Protein AF-A0A8S3JDQ7-F1 (afdb_monomer_lite)

Organism: NCBI:txid392030

Structure (mmCIF, N/CA/C/O backbone):
data_AF-A0A8S3JDQ7-F1
#
_entry.id   AF-A0A8S3JDQ7-F1
#
loop_
_atom_site.group_PDB
_atom_site.id
_atom_site.type_symbol
_atom_site.label_atom_id
_atom_site.label_alt_id
_atom_site.label_comp_id
_atom_site.label_asym_id
_atom_site.label_entity_id
_atom_site.label_seq_id
_atom_site.pdbx_PDB_ins_code
_atom_site.Cartn_x
_atom_site.Cartn_y
_atom_site.Cartn_z
_atom_site.occupancy
_atom_site.B_iso_or_equiv
_atom_site.auth_seq_id
_atom_site.auth_comp_id
_atom_site.auth_asym_id
_atom_site.auth_atom_id
_atom_site.pdbx_PDB_model_num
ATOM 1 N N . ARG A 1 1 ? -15.952 29.544 22.040 1.00 63.59 1 ARG A N 1
ATOM 2 C CA . ARG A 1 1 ? -15.644 29.020 20.687 1.00 63.59 1 ARG A CA 1
ATOM 3 C C . ARG A 1 1 ? -14.194 28.576 20.604 1.00 63.59 1 ARG A C 1
ATOM 5 O O . ARG A 1 1 ? -13.987 27.397 20.777 1.00 63.59 1 ARG A O 1
ATOM 12 N N . GLN A 1 2 ? -13.208 29.478 20.575 1.00 76.25 2 GLN A N 1
ATOM 13 C CA . GLN A 1 2 ? -11.787 29.090 20.451 1.00 76.25 2 GLN A CA 1
ATOM 14 C C . GLN A 1 2 ? -11.278 28.057 21.480 1.00 76.25 2 GLN A C 1
ATOM 16 O O . GLN A 1 2 ? -10.493 27.190 21.117 1.00 76.25 2 GLN A O 1
ATOM 21 N N . HIS A 1 3 ? -11.722 28.123 22.742 1.00 75.88 3 HIS A N 1
ATOM 22 C CA . HIS A 1 3 ? -11.384 27.106 23.751 1.00 75.88 3 HIS A CA 1
ATOM 23 C C . HIS A 1 3 ? -12.057 25.757 23.472 1.00 75.88 3 HIS A C 1
ATOM 25 O O . HIS A 1 3 ? -11.378 24.748 23.396 1.00 75.88 3 HIS A O 1
ATOM 31 N N . PHE A 1 4 ? -13.364 25.770 23.200 1.00 77.25 4 PHE A N 1
ATOM 32 C CA . PHE A 1 4 ? -14.125 24.578 22.823 1.00 77.25 4 PHE A CA 1
ATOM 33 C C . PHE A 1 4 ? -13.535 23.870 21.593 1.00 77.25 4 PHE A C 1
ATOM 35 O O . PHE A 1 4 ? -13.343 22.661 21.618 1.00 77.25 4 PHE A O 1
ATOM 42 N N . ASP A 1 5 ? -13.188 24.624 20.547 1.00 77.00 5 ASP A N 1
ATOM 43 C CA . ASP A 1 5 ? -12.615 24.069 19.315 1.00 77.00 5 ASP 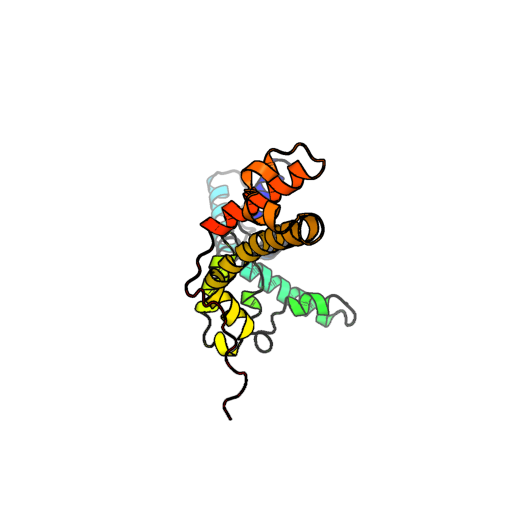A CA 1
ATOM 44 C C . ASP A 1 5 ? -11.230 23.444 19.579 1.00 77.00 5 ASP A C 1
ATOM 46 O O . ASP A 1 5 ? -10.890 22.399 19.026 1.00 77.00 5 ASP A O 1
ATOM 50 N N . ARG A 1 6 ? -10.438 24.054 20.473 1.00 79.44 6 ARG A N 1
ATOM 51 C CA . ARG A 1 6 ? -9.141 23.523 20.913 1.00 79.44 6 ARG A CA 1
ATOM 52 C C . ARG A 1 6 ? -9.300 22.241 21.735 1.00 79.44 6 ARG A C 1
ATOM 54 O O . ARG A 1 6 ? -8.542 21.301 21.523 1.00 79.44 6 ARG A O 1
ATOM 61 N N . ASP A 1 7 ? -10.271 22.193 22.638 1.00 77.38 7 ASP A N 1
ATOM 62 C CA . ASP A 1 7 ? -10.530 21.020 23.476 1.00 77.38 7 ASP A CA 1
ATOM 63 C C . ASP A 1 7 ? -11.062 19.851 22.635 1.00 77.38 7 ASP A C 1
ATOM 65 O O . ASP A 1 7 ? -10.626 18.715 22.811 1.00 77.38 7 ASP A O 1
ATOM 69 N N . CYS A 1 8 ? -11.911 20.129 21.639 1.00 76.31 8 CYS A N 1
ATOM 70 C CA . CYS A 1 8 ? -12.337 19.130 20.658 1.00 76.31 8 CYS A CA 1
ATOM 71 C C . CYS A 1 8 ? -11.146 18.576 19.867 1.00 76.31 8 CYS A C 1
ATOM 73 O O . CYS A 1 8 ? -11.041 17.366 19.714 1.00 76.31 8 CYS A O 1
ATOM 75 N N . ALA A 1 9 ? -10.205 19.424 19.440 1.00 75.88 9 ALA A N 1
ATOM 76 C CA . ALA A 1 9 ? -9.004 18.968 18.740 1.00 75.88 9 ALA A CA 1
ATOM 77 C C . ALA A 1 9 ? -8.105 18.069 19.616 1.00 75.88 9 ALA A C 1
ATOM 79 O O . ALA A 1 9 ? -7.532 17.098 19.121 1.00 75.88 9 ALA A O 1
ATOM 80 N N . TYR A 1 10 ? -7.996 18.351 20.921 1.00 77.38 10 TYR A N 1
ATOM 81 C CA . TYR A 1 10 ? -7.287 17.465 21.852 1.00 77.38 10 TYR A CA 1
ATOM 82 C C . TYR A 1 10 ? -7.984 16.114 21.995 1.00 77.38 10 TYR A C 1
ATOM 84 O O . TYR A 1 10 ? -7.328 15.076 21.953 1.00 77.38 10 TYR A O 1
ATOM 92 N N . MET A 1 11 ? -9.309 16.127 22.115 1.00 71.44 11 MET A N 1
ATOM 93 C CA . MET A 1 11 ? -10.132 14.925 22.224 1.00 71.44 11 MET A CA 1
ATOM 94 C C . MET A 1 11 ? -10.090 14.072 20.954 1.00 71.44 11 MET A C 1
ATOM 96 O O . MET A 1 11 ? -9.982 12.849 21.031 1.00 71.44 11 MET A O 1
ATOM 100 N N . GLU A 1 12 ? -10.103 14.711 19.785 1.00 71.88 12 GLU A N 1
ATOM 101 C CA . GLU A 1 12 ? -9.933 14.047 18.494 1.00 71.88 12 GLU A CA 1
ATOM 102 C C . GLU A 1 12 ? -8.585 13.335 18.384 1.00 71.88 12 GLU A C 1
ATOM 104 O O . GLU A 1 12 ? -8.521 12.261 17.794 1.00 71.88 12 GLU A O 1
ATOM 109 N N . GLY A 1 13 ? -7.530 13.881 18.997 1.00 64.69 13 GLY A N 1
ATOM 110 C CA . GLY A 1 13 ? -6.214 13.244 19.059 1.00 64.69 13 GLY A CA 1
ATOM 111 C C . GLY A 1 13 ? -6.176 11.947 19.877 1.00 64.69 13 GLY A C 1
ATOM 112 O O . GLY A 1 13 ? -5.272 11.138 19.680 1.00 64.69 13 GLY A O 1
ATOM 113 N N . VAL A 1 14 ? -7.144 11.734 20.774 1.00 66.81 14 VAL A N 1
ATOM 114 C CA . VAL A 1 14 ? -7.261 10.517 21.601 1.00 66.81 14 VAL A CA 1
ATOM 115 C C . VAL A 1 14 ? -8.181 9.474 20.945 1.00 66.81 14 VAL A C 1
ATOM 117 O O . VAL A 1 14 ? -8.064 8.278 21.215 1.00 66.81 14 VAL A O 1
ATOM 120 N N . SER A 1 15 ? -9.077 9.897 20.050 1.00 61.56 15 SER A N 1
ATOM 121 C CA . SER A 1 15 ? -9.953 9.015 19.268 1.00 61.56 15 SER A CA 1
ATOM 122 C C . SER A 1 15 ? -9.333 8.594 17.930 1.00 61.56 15 SER A C 1
ATOM 124 O O . SER A 1 15 ? -8.562 9.326 17.320 1.00 61.56 15 SER A O 1
ATOM 126 N N . THR A 1 16 ? -9.700 7.417 17.422 1.00 58.69 16 THR A N 1
ATOM 127 C CA . THR A 1 16 ? -9.197 6.907 16.133 1.00 58.69 16 THR A CA 1
ATOM 128 C C . THR A 1 16 ? -9.850 7.556 14.909 1.00 58.69 16 THR A C 1
ATOM 130 O O . THR A 1 16 ? -9.245 7.569 13.835 1.00 58.69 16 THR A O 1
ATOM 133 N N . GLU A 1 17 ? -11.060 8.107 15.046 1.00 57.81 17 GLU A N 1
ATOM 134 C CA . GLU A 1 17 ? -11.770 8.820 13.978 1.00 57.81 17 GLU A CA 1
ATOM 135 C C . GLU A 1 17 ? -12.207 10.216 14.456 1.00 57.81 17 GLU A C 1
ATOM 137 O O . GLU A 1 17 ? -12.659 10.352 15.597 1.00 57.81 17 GLU A O 1
ATOM 142 N N . PRO A 1 18 ? -12.119 11.243 13.586 1.00 56.59 18 PRO A N 1
ATOM 143 C CA . PRO A 1 18 ? -12.623 12.577 13.892 1.00 56.59 18 PRO A CA 1
ATOM 144 C C . PRO A 1 18 ? -14.118 12.530 14.216 1.00 56.59 18 PRO A C 1
ATOM 146 O O . PRO A 1 18 ? -14.836 11.631 13.779 1.00 56.59 18 PRO A O 1
ATOM 149 N N . GLU A 1 19 ? -14.569 13.493 15.013 1.00 62.81 19 GLU A N 1
ATOM 150 C CA . GLU A 1 19 ? -15.935 13.601 15.524 1.00 62.81 19 GLU A CA 1
ATOM 151 C C . GLU A 1 19 ? -16.370 12.514 16.519 1.00 62.81 19 GLU A C 1
ATOM 153 O O . GLU A 1 19 ? -17.275 12.795 17.283 1.00 62.81 19 GLU A O 1
ATOM 158 N N . GLN A 1 20 ? -15.749 11.336 16.658 1.00 68.06 20 GLN A N 1
ATOM 159 C CA . GLN A 1 20 ? -16.266 10.280 17.560 1.00 68.06 20 GLN A CA 1
ATOM 160 C C . GLN A 1 20 ? -16.282 10.620 19.060 1.00 68.06 20 GLN A C 1
ATOM 162 O O . GLN A 1 20 ? -16.968 9.949 19.839 1.00 68.06 20 GLN A O 1
ATOM 167 N N . TYR A 1 21 ? -15.557 11.655 19.482 1.00 73.50 21 TYR A N 1
ATOM 168 C CA . TYR A 1 21 ? -15.493 12.084 20.878 1.00 73.50 21 TYR A CA 1
ATOM 169 C C . TYR A 1 21 ? -16.879 12.404 21.469 1.00 73.50 21 TYR A C 1
ATOM 171 O O . TYR A 1 21 ? -17.081 12.226 22.671 1.00 73.50 21 TYR A O 1
ATOM 179 N N . HIS A 1 22 ? -17.864 12.799 20.648 1.00 75.38 22 HIS A N 1
ATOM 180 C CA . HIS A 1 22 ? -19.231 13.057 21.118 1.00 75.38 22 HIS A CA 1
ATOM 181 C C . HIS A 1 22 ? -19.916 11.802 21.675 1.00 75.38 22 HIS A C 1
ATOM 183 O O . HIS A 1 22 ? -20.709 11.912 22.606 1.00 75.38 22 HIS A O 1
ATOM 189 N N . ILE A 1 23 ? -19.598 10.610 21.151 1.00 73.94 23 ILE A N 1
ATOM 190 C CA . ILE A 1 23 ? -20.156 9.333 21.627 1.00 73.94 23 ILE A CA 1
ATOM 191 C C . ILE A 1 23 ? -19.658 9.055 23.043 1.00 73.94 23 ILE A C 1
ATOM 193 O O . ILE A 1 23 ? -20.429 8.678 23.926 1.00 73.94 23 ILE A O 1
ATOM 197 N N . TRP A 1 24 ? -18.365 9.284 23.266 1.00 76.81 24 TRP A N 1
ATOM 198 C CA . TRP A 1 24 ? -17.757 9.128 24.577 1.00 76.81 24 TRP A CA 1
ATOM 199 C C . TRP A 1 24 ? -18.321 10.145 25.572 1.00 76.81 24 TRP A C 1
ATOM 201 O O . TRP A 1 24 ? -18.794 9.748 26.632 1.00 76.81 24 TRP A O 1
ATOM 211 N N . ILE A 1 25 ? -18.398 11.428 25.197 1.00 78.94 25 ILE A N 1
ATOM 212 C CA . ILE A 1 25 ? -19.009 12.478 26.031 1.00 78.94 25 ILE A CA 1
ATOM 213 C C . ILE A 1 25 ? -20.460 12.134 26.383 1.00 78.94 25 ILE A C 1
ATOM 215 O O . ILE A 1 25 ? -20.851 12.241 27.544 1.00 78.94 25 ILE A O 1
ATOM 219 N N . PHE A 1 26 ? -21.255 11.681 25.412 1.00 78.25 26 PHE A N 1
ATOM 220 C CA . PHE A 1 26 ? -22.639 11.267 25.643 1.00 78.25 26 PHE A CA 1
ATOM 221 C C . PHE A 1 26 ? -22.728 10.129 26.664 1.00 78.25 26 PHE A C 1
ATOM 223 O O . PHE A 1 26 ? -23.562 10.163 27.570 1.00 78.25 26 PHE A O 1
ATOM 230 N N . LYS A 1 27 ? -21.833 9.142 26.569 1.00 75.75 27 LYS A N 1
ATOM 231 C CA . LYS A 1 27 ? -21.756 8.048 27.536 1.00 75.75 27 LYS A CA 1
ATOM 232 C C . LYS A 1 27 ? -21.369 8.537 28.935 1.00 75.75 27 LYS A C 1
ATOM 234 O O . LYS A 1 27 ? -22.031 8.150 29.895 1.00 75.75 27 LYS A O 1
ATOM 239 N N . LEU A 1 28 ? -20.364 9.407 29.057 1.00 78.25 28 LEU A N 1
ATOM 240 C CA . LEU A 1 28 ? -19.973 9.985 30.348 1.00 78.25 28 LEU A CA 1
ATOM 241 C C . LEU A 1 28 ? -21.137 10.744 30.987 1.00 78.25 28 LEU A C 1
ATOM 243 O O . LEU A 1 28 ? -21.423 10.535 32.161 1.00 78.25 28 LEU A O 1
ATOM 247 N N . ILE A 1 29 ? -21.850 11.559 30.202 1.00 78.44 29 ILE A N 1
ATOM 248 C CA . ILE A 1 29 ? -23.042 12.289 30.651 1.00 78.44 29 ILE A CA 1
ATOM 249 C C . ILE A 1 29 ? -24.112 11.325 31.171 1.00 78.44 29 ILE A C 1
ATOM 251 O O . ILE A 1 29 ? -24.671 11.570 32.236 1.00 78.44 29 ILE A O 1
ATOM 255 N N . ASN A 1 30 ? -24.355 10.205 30.486 1.00 73.06 30 ASN A N 1
ATOM 256 C CA . ASN A 1 30 ? -25.313 9.201 30.953 1.00 73.06 30 ASN A CA 1
ATOM 257 C C . ASN A 1 30 ? -24.916 8.579 32.301 1.00 73.06 30 ASN A C 1
ATOM 259 O O . ASN A 1 30 ? -25.782 8.350 33.140 1.00 73.06 30 ASN A O 1
ATOM 263 N N . HIS A 1 31 ? -23.620 8.377 32.547 1.00 72.75 31 HIS A N 1
ATOM 264 C CA . HIS A 1 31 ? -23.113 7.907 33.840 1.00 72.75 31 HIS A CA 1
ATOM 265 C C . HIS A 1 31 ? -23.121 8.988 34.936 1.00 72.75 31 HIS A C 1
ATOM 267 O O . HIS A 1 31 ? -23.069 8.654 36.118 1.00 72.75 31 HIS A O 1
ATOM 273 N N . MET A 1 32 ? -23.249 10.275 34.586 1.00 69.56 32 MET A N 1
ATOM 274 C CA . MET A 1 32 ? -23.405 11.354 35.573 1.00 69.56 32 MET A CA 1
ATOM 275 C C . MET A 1 32 ? -24.801 11.403 36.210 1.00 69.56 32 MET A C 1
ATOM 277 O O . MET A 1 32 ? -24.958 12.021 37.262 1.00 69.56 32 MET A O 1
ATOM 281 N N . PHE A 1 33 ? -25.816 10.781 35.598 1.00 63.16 33 PHE A N 1
ATOM 282 C CA . PHE A 1 33 ? -27.190 10.786 36.119 1.00 63.16 33 PHE A CA 1
ATOM 283 C C . PHE A 1 33 ? -27.431 9.784 37.256 1.00 63.16 33 PHE A C 1
ATOM 285 O O . PHE A 1 33 ? -28.517 9.780 37.837 1.00 63.16 33 PHE A O 1
ATOM 292 N N . ASP A 1 34 ? -26.436 8.975 37.628 1.00 60.97 34 ASP A N 1
ATOM 293 C CA . ASP A 1 34 ? -26.513 8.192 38.857 1.00 60.97 34 ASP A CA 1
ATOM 294 C C . ASP A 1 34 ? -26.442 9.131 40.072 1.00 60.97 34 ASP A C 1
ATOM 296 O O . ASP A 1 34 ? -25.488 9.893 40.245 1.00 60.97 34 ASP A O 1
ATOM 300 N N . ASN A 1 35 ? -27.459 9.056 40.941 1.00 54.75 35 ASN A N 1
ATOM 301 C CA . ASN A 1 35 ? -27.779 9.960 42.068 1.00 54.75 35 ASN A CA 1
ATOM 302 C C . ASN A 1 35 ? -26.673 10.174 43.136 1.00 54.75 35 ASN A C 1
ATOM 304 O O . ASN A 1 35 ? -26.925 10.756 44.189 1.00 54.75 35 ASN A O 1
ATOM 308 N N . THR A 1 36 ? -25.445 9.712 42.910 1.00 55.03 36 THR A N 1
ATOM 309 C CA . THR A 1 36 ? -24.331 9.742 43.869 1.00 55.03 36 THR A CA 1
ATOM 310 C C . THR A 1 36 ? -23.384 10.935 43.713 1.00 55.03 36 THR A C 1
ATOM 312 O O . THR A 1 36 ? -22.555 11.157 44.594 1.00 55.03 36 THR A O 1
ATOM 315 N N . ILE A 1 37 ? -23.501 11.724 42.638 1.00 58.09 37 ILE A N 1
ATOM 316 C CA . ILE A 1 37 ? -22.719 12.966 42.439 1.00 58.09 37 ILE A CA 1
ATOM 317 C C . ILE A 1 37 ? -23.410 14.172 43.104 1.00 58.09 37 ILE A C 1
ATOM 319 O O . ILE A 1 37 ? -22.789 15.201 43.358 1.00 58.09 37 ILE A O 1
ATOM 323 N N . ALA A 1 38 ? -24.684 14.025 43.481 1.00 55.00 38 ALA A N 1
ATOM 324 C CA . ALA A 1 38 ? -25.539 15.083 44.019 1.00 55.00 38 ALA A CA 1
ATOM 325 C C . ALA A 1 38 ? -25.239 15.508 45.477 1.00 55.00 38 ALA A C 1
ATOM 327 O O . ALA A 1 38 ? -26.088 16.119 46.125 1.00 55.00 38 ALA A O 1
ATOM 328 N N . THR A 1 39 ? -24.057 15.212 46.025 1.00 55.25 39 THR A N 1
ATOM 329 C CA . THR A 1 39 ? -23.741 15.467 47.445 1.00 55.25 39 THR A CA 1
ATOM 330 C C . THR A 1 39 ? -22.443 16.232 47.671 1.00 55.25 39 THR A C 1
ATOM 332 O O . THR A 1 39 ? -21.704 15.940 48.609 1.00 55.25 39 THR A O 1
ATOM 335 N N . VAL A 1 40 ? -22.167 17.252 46.863 1.00 52.28 40 VAL A N 1
ATOM 336 C CA . VAL A 1 40 ? -21.229 18.309 47.260 1.00 52.28 40 VAL A CA 1
ATOM 337 C C . VAL A 1 40 ? -21.898 19.646 46.960 1.00 52.28 40 VAL A C 1
ATOM 339 O O . VAL A 1 40 ? -22.010 20.073 45.814 1.00 52.28 40 VAL A O 1
ATOM 342 N N . GLY A 1 41 ? -22.443 20.260 48.013 1.00 54.28 41 GLY A N 1
ATOM 343 C CA . GLY A 1 41 ? -23.035 21.591 47.946 1.00 54.28 41 GLY A CA 1
ATOM 344 C C . GLY A 1 41 ? -22.029 22.628 47.446 1.00 54.28 41 GLY A C 1
ATOM 345 O O . GLY A 1 41 ? -20.830 22.422 47.577 1.00 54.28 41 GLY A O 1
ATOM 346 N N . ILE A 1 42 ? -22.564 23.709 46.866 1.00 58.06 42 ILE A N 1
ATOM 347 C CA . ILE A 1 42 ? -21.926 24.981 46.474 1.00 58.06 42 ILE A CA 1
ATOM 348 C C . ILE A 1 42 ? -20.389 24.909 46.328 1.00 58.06 42 ILE A C 1
ATOM 350 O O . ILE A 1 42 ? -19.663 24.834 47.316 1.00 58.06 42 ILE A O 1
ATOM 354 N N . LEU A 1 43 ? -19.895 25.045 45.092 1.00 67.06 43 LEU A N 1
ATOM 355 C CA . LEU A 1 43 ? -18.476 25.130 44.694 1.00 67.06 43 LEU A CA 1
ATOM 356 C C . LEU A 1 43 ? -17.764 26.408 45.206 1.00 67.06 43 LEU A C 1
ATOM 358 O O . LEU A 1 43 ? -17.156 27.151 44.442 1.00 67.06 43 LEU A O 1
ATOM 362 N N . ASN A 1 44 ? -17.887 26.727 46.493 1.00 69.38 44 ASN A N 1
ATOM 363 C CA . ASN A 1 44 ? -17.394 27.964 47.101 1.00 69.38 44 ASN A CA 1
ATOM 364 C C . ASN A 1 44 ? -16.000 27.841 47.731 1.00 69.38 44 ASN A C 1
ATOM 366 O O . ASN A 1 44 ? -15.386 28.864 48.025 1.00 69.38 44 ASN A O 1
ATOM 370 N N . THR A 1 45 ? -15.494 26.626 47.948 1.00 75.44 45 THR A N 1
ATOM 371 C CA . THR A 1 45 ? -14.156 26.386 48.501 1.00 75.44 45 THR A CA 1
ATOM 372 C C . THR A 1 45 ? -13.326 25.520 47.561 1.00 75.44 45 THR A C 1
ATOM 374 O O . THR A 1 45 ? -13.842 24.598 46.929 1.00 75.44 45 THR A O 1
ATOM 377 N N . ASN A 1 46 ? -12.014 25.777 47.512 1.00 77.00 46 ASN A N 1
ATOM 378 C CA . ASN A 1 46 ? -11.075 24.964 46.729 1.00 77.00 46 ASN A CA 1
ATOM 379 C C . ASN A 1 46 ? -11.112 23.484 47.143 1.00 77.00 46 ASN A C 1
ATOM 381 O O . ASN A 1 46 ? -10.971 22.607 46.301 1.00 77.00 46 ASN A O 1
ATOM 385 N N . GLU A 1 47 ? -11.364 23.186 48.421 1.00 77.62 47 GLU A N 1
ATOM 386 C CA . GLU A 1 47 ? -11.515 21.805 48.890 1.00 77.62 47 GLU A CA 1
ATOM 387 C C . GLU A 1 47 ? -12.736 21.102 48.288 1.00 77.62 47 GLU A C 1
ATOM 389 O O . GLU A 1 47 ? -12.667 19.914 47.976 1.00 77.62 47 GLU A O 1
ATOM 394 N N . ASN A 1 48 ? -13.852 21.815 48.108 1.00 72.44 48 ASN A N 1
ATOM 395 C CA . ASN A 1 48 ? -15.055 21.255 47.491 1.00 72.44 48 ASN A CA 1
ATOM 396 C C . ASN A 1 48 ? -14.865 21.041 45.985 1.00 72.44 48 ASN A C 1
ATOM 398 O O . ASN A 1 48 ? -15.342 20.038 45.458 1.00 72.44 48 ASN A O 1
ATOM 402 N N . VAL A 1 49 ? -14.129 21.937 45.317 1.00 76.19 49 VAL A N 1
ATOM 403 C CA . VAL A 1 49 ? -13.745 21.784 43.903 1.00 76.19 49 VAL A CA 1
ATOM 404 C C . VAL A 1 49 ? -12.897 20.526 43.722 1.00 76.19 49 VAL A C 1
ATOM 406 O O . VAL A 1 49 ? -13.285 19.644 42.963 1.00 76.19 49 VAL A O 1
ATOM 409 N N . VAL A 1 50 ? -11.822 20.378 44.502 1.00 79.25 50 VAL A N 1
ATOM 410 C CA . VAL A 1 50 ? -10.922 19.214 44.420 1.00 79.25 50 VAL A CA 1
ATOM 411 C C . VAL A 1 50 ? -11.659 17.906 44.718 1.00 79.25 50 VAL A C 1
ATOM 413 O O . VAL A 1 50 ? -11.437 16.902 44.048 1.00 79.25 50 VAL A O 1
ATOM 416 N N . LYS A 1 51 ? -12.576 17.894 45.694 1.00 75.31 51 LYS A N 1
ATOM 417 C CA . LYS A 1 51 ? -13.385 16.702 46.007 1.00 75.31 51 LYS A CA 1
ATOM 418 C C . LYS A 1 51 ? -14.319 16.311 44.862 1.00 75.31 51 LYS A C 1
ATOM 420 O O . LYS A 1 51 ? -14.517 15.119 44.628 1.00 75.31 51 LYS A O 1
ATOM 425 N N . ILE A 1 52 ? -14.898 17.286 44.162 1.00 77.38 52 ILE A N 1
ATOM 426 C CA . ILE A 1 52 ? -15.731 17.020 42.984 1.00 77.38 52 ILE A CA 1
ATOM 427 C C . ILE A 1 52 ? -14.871 16.521 41.825 1.00 77.38 52 ILE A C 1
ATOM 429 O O . ILE A 1 52 ? -15.225 15.507 41.230 1.00 77.38 52 ILE A O 1
ATOM 433 N N . GLU A 1 53 ? -13.741 17.171 41.540 1.00 78.81 53 GLU A N 1
ATOM 434 C CA . GLU A 1 53 ? -12.808 16.748 40.488 1.00 78.81 53 GLU A CA 1
ATOM 435 C C . GLU A 1 53 ? -12.356 15.304 40.709 1.00 78.81 53 GLU A C 1
ATOM 437 O O . GLU A 1 53 ? -12.530 14.471 39.826 1.00 78.81 53 GLU A O 1
ATOM 442 N N . GLN A 1 54 ? -11.918 14.959 41.923 1.00 80.06 54 GLN A N 1
ATOM 443 C CA . GLN A 1 54 ? -11.525 13.591 42.272 1.00 80.06 54 GLN A CA 1
ATOM 444 C C . GLN A 1 54 ? -12.674 12.585 42.132 1.00 80.06 54 GLN A C 1
ATOM 446 O O . GLN A 1 54 ? -12.457 11.457 41.693 1.00 80.06 54 GLN A O 1
ATOM 451 N N . SER A 1 55 ? -13.900 12.971 42.494 1.00 75.69 55 SER A N 1
ATOM 452 C CA . SER A 1 55 ? -15.073 12.102 42.352 1.00 75.69 55 SER A CA 1
ATOM 453 C C . SER A 1 55 ? -15.408 11.843 40.880 1.00 75.69 55 SER A C 1
ATOM 455 O O . SER A 1 55 ? -15.678 10.703 40.501 1.00 75.69 55 SER A O 1
ATOM 457 N N . ILE A 1 56 ? -15.342 12.881 40.039 1.00 78.25 56 ILE A N 1
ATOM 458 C CA . ILE A 1 56 ? -15.539 12.775 38.589 1.00 78.25 56 ILE A CA 1
ATOM 459 C C . ILE A 1 56 ? -14.428 11.921 37.974 1.00 78.25 56 ILE A C 1
ATOM 461 O O . ILE A 1 56 ? -14.713 10.991 37.220 1.00 78.25 56 ILE A O 1
ATOM 465 N N . GLU A 1 57 ? -13.173 12.179 38.330 1.00 80.19 57 GLU A N 1
ATOM 466 C CA . GLU A 1 57 ? -12.029 11.435 37.811 1.00 80.19 57 GLU A CA 1
ATOM 467 C C . GLU A 1 57 ? -12.125 9.945 38.144 1.00 80.19 57 GLU A C 1
ATOM 469 O O . GLU A 1 57 ? -12.072 9.103 37.251 1.00 80.19 57 GLU A O 1
ATOM 474 N N . GLN A 1 58 ? -12.340 9.607 39.416 1.00 79.19 58 GLN A N 1
ATOM 475 C CA . GLN A 1 58 ? -12.327 8.219 39.875 1.00 79.19 58 GLN A CA 1
ATOM 476 C C . GLN A 1 58 ? -13.535 7.406 39.415 1.00 79.19 58 GLN A C 1
ATOM 478 O O . GLN A 1 58 ? -13.407 6.200 39.211 1.00 79.19 58 GLN A O 1
ATOM 483 N N . ARG A 1 59 ? -14.711 8.031 39.284 1.00 73.12 59 ARG A N 1
ATOM 484 C CA . ARG A 1 59 ? -15.964 7.304 39.023 1.00 73.12 59 ARG A CA 1
ATOM 485 C C . ARG A 1 59 ? -16.436 7.376 37.582 1.00 73.12 59 ARG A C 1
ATOM 487 O O . ARG A 1 59 ? -17.120 6.460 37.145 1.00 73.12 59 ARG A O 1
ATOM 494 N N . ILE A 1 60 ? -16.114 8.453 36.872 1.00 74.75 60 ILE A N 1
ATOM 495 C CA . ILE A 1 60 ? -16.602 8.688 35.510 1.00 74.75 60 ILE A CA 1
ATOM 496 C C . ILE A 1 60 ? -15.451 8.577 34.516 1.00 74.75 60 ILE A C 1
ATOM 498 O O . ILE A 1 60 ? -15.575 7.891 33.510 1.00 74.75 60 ILE A O 1
ATOM 502 N N . ILE A 1 61 ? -14.315 9.217 34.784 1.00 79.12 61 ILE A N 1
ATOM 503 C CA . ILE A 1 61 ? -13.233 9.294 33.798 1.00 79.12 61 ILE A CA 1
ATOM 504 C C . ILE A 1 61 ? -12.414 7.997 33.783 1.00 79.12 61 ILE A C 1
ATOM 506 O O . ILE A 1 61 ? -12.394 7.316 32.761 1.00 79.12 61 ILE A O 1
ATOM 510 N N . PHE A 1 62 ? -11.780 7.593 34.887 1.00 79.81 62 PHE A N 1
ATOM 511 C CA . PHE A 1 62 ? -10.888 6.424 34.903 1.00 79.81 62 PHE A CA 1
ATOM 512 C C . PHE A 1 62 ? -11.540 5.113 34.444 1.00 79.81 62 PHE A C 1
ATOM 514 O O . PHE A 1 62 ? -10.908 4.417 33.648 1.00 79.81 62 PHE A O 1
ATOM 521 N N . PRO A 1 63 ? -12.798 4.793 34.810 1.00 75.25 63 PRO A N 1
ATOM 522 C CA . PRO A 1 63 ? -13.449 3.577 34.320 1.00 75.25 63 PRO A CA 1
ATOM 523 C C . PRO A 1 63 ? -13.651 3.543 32.797 1.00 75.25 63 PRO A C 1
ATOM 525 O O . PRO A 1 63 ? -13.760 2.463 32.223 1.00 75.25 63 PRO A O 1
ATOM 528 N N . HIS A 1 64 ? -13.694 4.707 32.138 1.00 70.69 64 HIS A N 1
ATOM 529 C CA . HIS A 1 64 ? -14.001 4.838 30.711 1.00 70.69 64 HIS A CA 1
ATOM 530 C C . HIS A 1 64 ? -12.844 5.404 29.864 1.00 70.69 64 HIS A C 1
ATOM 532 O O . HIS A 1 64 ? -12.991 5.509 28.644 1.00 70.69 64 HIS A O 1
ATOM 538 N N . VAL A 1 65 ? -11.704 5.771 30.469 1.00 71.12 65 VAL A N 1
ATOM 539 C CA . VAL A 1 65 ? -10.523 6.319 29.770 1.00 71.12 65 VAL A CA 1
ATOM 540 C C . VAL A 1 65 ? -9.575 5.235 29.275 1.00 71.12 65 VAL A C 1
ATOM 542 O O . VAL A 1 65 ? -9.027 5.379 28.184 1.00 71.12 65 VAL A O 1
ATOM 545 N N . GLU A 1 66 ? -9.402 4.134 30.012 1.00 64.19 66 GLU A N 1
ATOM 546 C CA . GLU A 1 66 ? -8.454 3.076 29.619 1.00 64.19 66 GLU A CA 1
ATOM 547 C C . GLU A 1 66 ? -8.790 2.450 28.258 1.00 64.19 66 GLU A C 1
ATOM 549 O O . GLU A 1 66 ? -7.918 1.892 27.590 1.00 64.19 66 GLU A O 1
ATOM 554 N N . SER A 1 67 ? -10.041 2.572 27.799 1.00 66.62 67 SER A N 1
ATOM 555 C CA . SER A 1 67 ? -10.414 2.118 26.467 1.00 66.62 67 SER A CA 1
ATOM 556 C C . SER A 1 67 ? -11.569 2.893 25.837 1.00 66.62 67 SER A C 1
ATOM 558 O O . SER A 1 67 ? -12.610 2.329 25.497 1.00 66.62 67 SER A O 1
ATOM 560 N N . ILE A 1 68 ? -11.359 4.193 25.608 1.00 68.94 68 ILE A N 1
ATOM 561 C CA . ILE A 1 68 ? -12.297 5.060 24.867 1.00 68.94 68 ILE A CA 1
ATOM 562 C C . ILE A 1 68 ? -12.749 4.397 23.551 1.00 68.94 68 ILE A C 1
ATOM 564 O O . ILE A 1 68 ? -13.933 4.403 23.219 1.00 68.94 68 ILE A O 1
ATOM 568 N N . ILE A 1 69 ? -11.822 3.745 22.843 1.00 66.44 69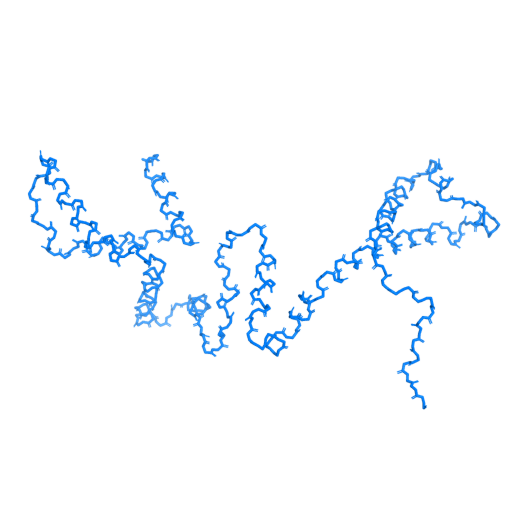 ILE A N 1
ATOM 569 C CA . ILE A 1 69 ? -12.081 3.039 21.579 1.00 66.44 69 ILE A CA 1
ATOM 570 C C . ILE A 1 69 ? -13.045 1.859 21.776 1.00 66.44 69 ILE A C 1
ATOM 572 O O . ILE A 1 69 ? -14.027 1.741 21.038 1.00 66.44 69 ILE A O 1
ATOM 576 N N . ASN A 1 70 ? -12.805 0.999 22.773 1.00 68.81 70 ASN A N 1
ATOM 577 C CA . ASN A 1 70 ? -13.693 -0.136 23.036 1.00 68.81 70 ASN A CA 1
ATOM 578 C C . ASN A 1 70 ? -15.068 0.340 23.496 1.00 68.81 70 ASN A C 1
ATOM 580 O O . ASN A 1 70 ? -16.075 -0.264 23.137 1.00 68.81 70 ASN A O 1
ATOM 584 N N . GLU A 1 71 ? -15.130 1.440 24.241 1.00 70.00 71 GLU A N 1
ATOM 585 C CA . GLU A 1 71 ? -16.390 1.986 24.728 1.00 70.00 71 GLU A CA 1
ATOM 586 C C . GLU A 1 71 ? -17.253 2.572 23.612 1.00 70.00 71 GLU A C 1
ATOM 588 O O . GLU A 1 71 ? -18.459 2.311 23.559 1.00 70.00 71 GLU A O 1
ATOM 593 N N . ILE A 1 72 ? -16.637 3.283 22.668 1.00 70.56 72 ILE A N 1
ATOM 594 C CA . ILE A 1 72 ? -17.306 3.739 21.445 1.00 70.56 72 ILE A CA 1
ATOM 595 C C . ILE A 1 72 ? -17.762 2.532 20.611 1.00 70.56 72 ILE A C 1
ATOM 597 O O . ILE A 1 72 ? -18.894 2.510 20.119 1.00 70.56 72 ILE A O 1
ATOM 601 N N . GLY A 1 73 ? -16.924 1.497 20.493 1.00 67.88 73 GLY A N 1
ATOM 602 C CA . GLY A 1 73 ? -17.269 0.249 19.810 1.00 67.88 73 GLY A CA 1
ATOM 603 C C . GLY A 1 73 ? -18.468 -0.469 20.439 1.00 67.88 73 GLY A C 1
ATOM 604 O O . GLY A 1 73 ? -19.390 -0.875 19.731 1.00 67.88 73 GLY A O 1
ATOM 605 N N . ASN A 1 74 ? -18.502 -0.575 21.767 1.00 73.19 74 ASN A N 1
ATOM 606 C CA . ASN A 1 74 ? -19.595 -1.193 22.518 1.00 73.19 74 ASN A CA 1
ATOM 607 C C . ASN A 1 74 ? -20.899 -0.401 22.381 1.00 73.19 74 ASN A C 1
ATOM 609 O O . ASN A 1 74 ? -21.955 -0.997 22.170 1.00 73.19 74 ASN A O 1
ATOM 613 N N . TYR A 1 75 ? -20.829 0.932 22.440 1.00 71.81 75 TYR A N 1
ATOM 614 C CA . TYR A 1 75 ? -21.993 1.787 22.220 1.00 71.81 75 TYR A CA 1
ATOM 615 C C . TYR A 1 75 ? -22.570 1.600 20.814 1.00 71.81 75 TYR A C 1
ATOM 617 O O . TYR A 1 75 ? -23.774 1.406 20.661 1.00 71.81 75 TYR A O 1
ATOM 625 N N . ARG A 1 76 ? -21.715 1.586 19.784 1.00 68.44 76 ARG A N 1
ATOM 626 C CA . ARG A 1 76 ? -22.132 1.333 18.396 1.00 68.44 76 ARG A CA 1
ATOM 627 C C . ARG A 1 76 ? -22.814 -0.027 18.256 1.00 68.44 76 ARG A C 1
ATOM 629 O O . ARG A 1 76 ? -23.879 -0.099 17.653 1.00 68.44 76 ARG A O 1
ATOM 636 N N . LYS A 1 77 ? -22.251 -1.083 18.855 1.00 69.25 77 LYS A N 1
ATOM 637 C CA . LYS A 1 77 ? -22.862 -2.423 18.863 1.00 69.25 77 LYS A CA 1
ATOM 638 C C . LYS A 1 77 ? -24.259 -2.403 19.490 1.00 69.25 77 LYS A C 1
ATOM 640 O O . LYS A 1 77 ? -25.203 -2.862 18.854 1.00 69.25 77 LYS A O 1
ATOM 645 N N . ALA A 1 78 ? -24.393 -1.810 20.676 1.00 72.00 78 ALA A N 1
ATOM 646 C CA . ALA A 1 78 ? -25.665 -1.728 21.392 1.00 72.00 78 ALA A CA 1
ATOM 647 C C . ALA A 1 78 ? -26.715 -0.881 20.652 1.00 72.00 78 ALA A C 1
ATOM 649 O O . ALA A 1 78 ? -27.890 -1.244 20.618 1.00 72.00 78 ALA A O 1
ATOM 650 N N . TYR A 1 79 ? -26.304 0.226 20.029 1.00 69.44 79 TYR A N 1
ATOM 651 C CA . TYR A 1 79 ? -27.191 1.070 19.230 1.00 69.44 79 TYR A CA 1
ATOM 652 C C . TYR A 1 79 ? -27.697 0.341 17.979 1.00 69.44 79 TYR A C 1
ATOM 654 O O . TYR A 1 79 ? -28.879 0.416 17.658 1.00 69.44 79 TYR A O 1
ATOM 662 N N . VAL A 1 80 ? -26.835 -0.426 17.307 1.00 65.19 80 VAL A N 1
ATOM 663 C CA . VAL A 1 80 ? -27.234 -1.260 16.163 1.00 65.19 80 VAL A CA 1
ATOM 664 C C . VAL A 1 80 ? -28.220 -2.346 16.592 1.00 65.19 80 VAL A C 1
ATOM 666 O O . VAL A 1 80 ? -29.250 -2.508 15.942 1.00 65.19 80 VAL A O 1
ATOM 669 N N . ASP A 1 81 ? -27.957 -3.041 17.702 1.00 68.69 81 ASP A N 1
ATOM 670 C CA . ASP A 1 81 ? -28.884 -4.042 18.252 1.00 68.69 81 ASP A CA 1
ATOM 671 C C . ASP A 1 81 ? -30.243 -3.438 18.618 1.00 68.69 81 ASP A C 1
ATOM 673 O O . ASP A 1 81 ? -31.275 -4.100 18.508 1.00 68.69 81 ASP A O 1
ATOM 677 N N . PHE A 1 82 ? -30.252 -2.182 19.066 1.00 72.06 82 PHE A N 1
ATOM 678 C CA . PHE A 1 82 ? -31.473 -1.436 19.322 1.00 72.06 82 PHE A CA 1
ATOM 679 C C . PHE A 1 82 ? -32.214 -1.134 18.014 1.00 72.06 82 PHE A C 1
ATOM 681 O O . PHE A 1 82 ? -33.364 -1.536 17.875 1.00 72.06 82 PHE A O 1
ATOM 688 N N . VAL A 1 83 ? -31.569 -0.519 17.018 1.00 65.62 83 VAL A N 1
ATOM 689 C CA . VAL A 1 83 ? -32.224 -0.172 15.741 1.00 65.62 83 VAL A CA 1
ATOM 690 C C . VAL A 1 83 ? -32.735 -1.417 15.006 1.00 65.62 83 VAL A C 1
ATOM 692 O O . VAL A 1 83 ? -33.868 -1.411 14.537 1.00 65.62 83 VAL A O 1
ATOM 695 N N . GLN A 1 84 ? -31.976 -2.520 14.993 1.00 66.94 84 GLN A N 1
ATOM 696 C CA . GLN A 1 84 ? -32.395 -3.793 14.380 1.00 66.94 84 GLN A CA 1
ATOM 697 C C . GLN A 1 84 ? -33.657 -4.397 15.015 1.00 66.94 84 GLN A C 1
ATOM 699 O O . GLN A 1 84 ? -34.376 -5.145 14.357 1.00 66.94 84 GLN A O 1
ATOM 704 N N . LYS A 1 85 ? -33.938 -4.098 16.289 1.00 67.06 85 LYS A N 1
ATOM 705 C CA . LYS A 1 85 ? -35.156 -4.556 16.975 1.00 67.06 85 LYS A CA 1
ATOM 706 C C . LYS A 1 85 ? -36.382 -3.698 16.667 1.00 67.06 85 LYS A C 1
ATOM 708 O O . LYS A 1 85 ? -37.493 -4.185 16.863 1.00 67.06 85 LYS A O 1
ATOM 713 N N . PHE A 1 86 ? -36.193 -2.449 16.240 1.00 62.22 86 PHE A N 1
ATOM 714 C CA . PHE A 1 86 ? -37.276 -1.475 16.084 1.00 62.22 86 PHE A CA 1
ATOM 715 C C . PHE A 1 86 ? -37.595 -1.127 14.624 1.00 62.22 86 PHE A C 1
ATOM 717 O O . PHE A 1 86 ? -38.762 -0.881 14.336 1.00 62.22 86 PHE A O 1
ATOM 724 N N . ASP A 1 87 ? -36.625 -1.189 13.707 1.00 56.28 87 ASP A N 1
ATOM 725 C CA . ASP A 1 87 ? -36.836 -0.958 12.275 1.00 56.28 87 ASP A CA 1
ATOM 726 C C . ASP A 1 87 ? -36.395 -2.173 11.446 1.00 56.28 87 ASP A C 1
ATOM 728 O O . ASP A 1 87 ? -35.210 -2.490 11.338 1.00 56.28 87 ASP A O 1
ATOM 732 N N . ALA A 1 88 ? -37.364 -2.844 10.813 1.00 56.34 88 ALA A N 1
ATOM 733 C CA . ALA A 1 88 ? -37.114 -3.931 9.859 1.00 56.34 88 ALA A CA 1
ATOM 734 C C . ALA A 1 88 ? -36.576 -3.428 8.501 1.00 56.34 88 ALA A C 1
ATOM 736 O O . ALA A 1 88 ? -36.079 -4.218 7.700 1.00 56.34 88 ALA A O 1
ATOM 737 N N . GLU A 1 89 ? -36.648 -2.118 8.244 1.00 58.03 89 GLU A N 1
ATOM 738 C CA . GLU A 1 89 ? -36.248 -1.490 6.985 1.00 58.03 89 GLU A CA 1
ATOM 739 C C . GLU A 1 89 ? -35.280 -0.326 7.220 1.00 58.03 89 GLU A C 1
ATOM 741 O O . GLU A 1 89 ? -35.635 0.834 7.036 1.00 58.03 89 GLU A O 1
ATOM 746 N N . ILE A 1 90 ? -34.019 -0.599 7.571 1.00 51.62 90 ILE A N 1
ATOM 747 C CA . ILE A 1 90 ? -32.956 0.387 7.327 1.00 51.62 90 ILE A CA 1
ATOM 748 C C . ILE A 1 90 ? -31.772 -0.252 6.591 1.00 51.62 90 ILE A C 1
ATOM 750 O O . ILE A 1 90 ? -30.983 -1.040 7.115 1.00 51.62 90 ILE A O 1
ATOM 754 N N . SER A 1 91 ? -31.645 0.214 5.347 1.00 53.66 91 SER A N 1
ATOM 755 C CA . SER A 1 91 ? -30.613 0.048 4.313 1.00 53.66 91 SER A CA 1
ATOM 756 C C . SER A 1 91 ? -29.171 0.443 4.719 1.00 53.66 91 SER A C 1
ATOM 758 O O . SER A 1 91 ? -28.301 0.549 3.856 1.00 53.66 91 SER A O 1
ATOM 760 N N . LEU A 1 92 ? -28.892 0.670 6.006 1.00 47.78 92 LEU A N 1
ATOM 761 C CA . LEU A 1 92 ? -27.537 0.872 6.551 1.00 47.78 92 LEU A CA 1
ATOM 762 C C . LEU A 1 92 ? -26.920 -0.425 7.083 1.00 47.78 92 LEU A C 1
ATOM 764 O O . LEU A 1 92 ? -25.711 -0.473 7.293 1.00 47.78 92 LEU A O 1
ATOM 768 N N . SER A 1 93 ? -27.735 -1.470 7.251 1.00 47.44 93 SER A N 1
ATOM 769 C CA . SER A 1 93 ? -27.308 -2.827 7.604 1.00 47.44 93 SER A CA 1
ATOM 770 C C . SER A 1 93 ? -26.166 -3.310 6.716 1.00 47.44 93 SER A C 1
ATOM 772 O O . SER A 1 93 ? -25.141 -3.679 7.248 1.00 47.44 93 SER A O 1
ATOM 774 N N . ASN A 1 94 ? -26.237 -3.161 5.392 1.00 44.97 94 ASN A N 1
ATOM 775 C CA . ASN A 1 94 ? -25.155 -3.621 4.509 1.00 44.97 94 ASN A CA 1
ATOM 776 C C . ASN A 1 94 ? -23.827 -2.847 4.660 1.00 44.97 94 ASN A C 1
ATOM 778 O O . ASN A 1 94 ? -22.766 -3.442 4.517 1.00 44.97 94 ASN A O 1
ATOM 782 N N . TYR A 1 95 ? -23.864 -1.541 4.957 1.00 44.00 95 TYR A N 1
ATOM 783 C CA . TYR A 1 95 ? -22.649 -0.724 5.139 1.00 44.00 95 TYR A CA 1
ATOM 784 C C . TYR A 1 95 ? -22.046 -0.897 6.544 1.00 44.00 95 TYR A C 1
ATOM 786 O O . TYR A 1 95 ? -20.843 -0.773 6.750 1.00 44.00 95 TYR A O 1
ATOM 794 N N . ILE A 1 96 ? -22.891 -1.206 7.531 1.00 47.81 96 ILE A N 1
ATOM 795 C CA . ILE A 1 96 ? -22.493 -1.449 8.920 1.00 47.81 96 ILE A CA 1
ATOM 796 C C . ILE A 1 96 ? -22.213 -2.936 9.178 1.00 47.81 96 ILE A C 1
ATOM 798 O O . ILE A 1 96 ? -21.447 -3.241 10.079 1.00 47.81 96 ILE A O 1
ATOM 802 N N . ASP A 1 97 ? -22.726 -3.867 8.379 1.00 45.56 97 ASP A N 1
ATOM 803 C CA . ASP A 1 97 ? -22.362 -5.289 8.419 1.00 45.56 97 ASP A CA 1
ATOM 804 C C . ASP A 1 97 ? -20.958 -5.528 7.838 1.00 45.56 97 ASP A C 1
ATOM 806 O O . ASP A 1 97 ? -20.306 -6.500 8.201 1.00 45.56 97 ASP A O 1
ATOM 810 N N . GLU A 1 98 ? -20.425 -4.600 7.032 1.00 43.66 98 GLU A N 1
ATOM 811 C CA . GLU A 1 98 ? -18.978 -4.522 6.769 1.00 43.66 98 GLU A CA 1
ATOM 812 C C . GLU A 1 98 ? -18.185 -4.040 8.004 1.00 43.66 98 GLU A C 1
ATOM 814 O O . GLU A 1 98 ? -17.046 -4.462 8.213 1.00 43.66 98 GLU A O 1
ATOM 819 N N . LEU A 1 99 ? -18.784 -3.202 8.865 1.00 46.50 99 LEU A N 1
ATOM 820 C CA . LEU A 1 99 ? -18.193 -2.761 10.141 1.00 46.50 99 LEU A CA 1
ATOM 821 C C . LEU A 1 99 ? -18.370 -3.790 11.273 1.00 46.50 99 LEU A C 1
ATOM 823 O O . LEU A 1 99 ? -17.510 -3.885 12.152 1.00 46.50 99 LEU A O 1
ATOM 827 N N . ARG A 1 100 ? -19.445 -4.590 11.263 1.00 48.00 100 ARG A N 1
ATOM 828 C CA . ARG A 1 100 ? -19.574 -5.830 12.036 1.00 48.00 100 ARG A CA 1
ATOM 829 C C . ARG A 1 100 ? -18.710 -6.872 11.349 1.00 48.00 100 ARG A C 1
ATOM 831 O O . ARG A 1 100 ? -19.192 -7.733 10.626 1.00 48.00 100 ARG A O 1
ATOM 838 N N . GLN A 1 101 ? -17.414 -6.771 11.618 1.00 54.03 101 GLN A N 1
ATOM 839 C CA . GLN A 1 101 ? -16.429 -7.808 11.357 1.00 54.03 101 GLN A CA 1
ATOM 840 C C . GLN A 1 101 ? -17.026 -9.174 11.712 1.00 54.03 101 GLN A C 1
ATOM 842 O O . GLN A 1 101 ? -17.160 -9.538 12.880 1.00 54.03 101 GLN A O 1
ATOM 847 N N . ASN A 1 102 ? -17.453 -9.918 10.694 1.00 56.38 102 ASN A N 1
ATOM 848 C CA . ASN A 1 102 ? -17.763 -11.322 10.858 1.00 56.38 102 ASN A CA 1
ATOM 849 C C . ASN A 1 102 ? -16.414 -12.032 10.943 1.00 56.38 102 ASN A C 1
ATOM 851 O O . ASN A 1 102 ? -15.898 -12.489 9.928 1.00 56.38 102 ASN A O 1
ATOM 855 N N . ASP A 1 103 ? -15.823 -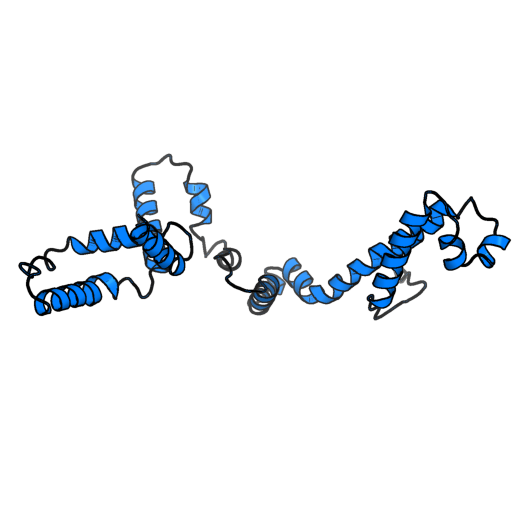12.055 12.136 1.00 53.03 103 ASP A N 1
ATOM 856 C CA . ASP A 1 103 ? -14.502 -12.640 12.377 1.00 53.03 103 ASP A CA 1
ATOM 857 C C . ASP A 1 103 ? -14.462 -14.139 12.033 1.00 53.03 103 ASP A C 1
ATOM 859 O O . ASP A 1 103 ? -13.402 -14.673 11.729 1.00 53.03 103 ASP A O 1
ATOM 863 N N . GLU A 1 104 ? -15.606 -14.830 12.006 1.00 56.06 104 GLU A N 1
ATOM 864 C CA . GLU A 1 104 ? -15.675 -16.228 11.562 1.00 56.06 104 GLU A CA 1
ATOM 865 C C . GLU A 1 104 ? -15.567 -16.357 10.038 1.00 56.06 104 GLU A C 1
ATOM 867 O O . GLU A 1 104 ? -14.919 -17.271 9.525 1.00 56.06 104 GLU A O 1
ATOM 872 N N . ARG A 1 105 ? -16.186 -15.436 9.292 1.00 53.34 105 ARG A N 1
ATOM 873 C CA . ARG A 1 105 ? -16.198 -15.447 7.821 1.00 53.34 105 ARG A CA 1
ATOM 874 C C . ARG A 1 105 ? -14.998 -14.719 7.215 1.00 53.34 105 ARG A C 1
ATOM 876 O O . ARG A 1 105 ? -14.520 -15.107 6.151 1.00 53.34 105 ARG A O 1
ATOM 883 N N . TYR A 1 106 ? -14.518 -13.681 7.891 1.00 56.41 106 TYR A N 1
ATOM 884 C CA . TYR A 1 106 ? -13.422 -12.808 7.482 1.00 56.41 106 TYR A CA 1
ATOM 885 C C . TYR A 1 106 ? -12.487 -12.499 8.668 1.00 56.41 106 TYR A C 1
ATOM 887 O O . TYR A 1 106 ? -12.293 -11.330 9.005 1.00 56.41 106 TYR A O 1
ATOM 895 N N . PRO A 1 107 ? -11.828 -13.519 9.256 1.00 59.47 107 PRO A N 1
ATOM 896 C CA . PRO A 1 107 ? -10.955 -13.370 10.435 1.00 59.47 107 PRO A CA 1
ATOM 897 C C . PRO A 1 107 ? -9.798 -12.386 10.240 1.00 59.47 107 PRO A C 1
ATOM 899 O O . PRO A 1 107 ? -9.144 -11.970 11.191 1.00 59.47 107 PRO A O 1
ATOM 902 N N . LEU A 1 108 ? -9.508 -12.035 8.986 1.00 60.25 108 LEU A N 1
ATOM 903 C CA . LEU A 1 108 ? -8.370 -11.216 8.598 1.00 60.25 108 LEU A CA 1
ATOM 904 C C . LEU A 1 108 ? -8.775 -9.827 8.091 1.00 60.25 108 LEU A C 1
ATOM 906 O O . LEU A 1 108 ? -7.899 -9.027 7.777 1.00 60.25 108 LEU A O 1
ATOM 910 N N . LEU A 1 109 ? -10.074 -9.505 8.058 1.00 61.28 109 LEU A N 1
ATOM 911 C CA . LEU A 1 109 ? -10.577 -8.159 7.766 1.00 61.28 109 LEU A CA 1
ATOM 912 C C . LEU A 1 109 ? -10.023 -7.084 8.724 1.00 61.28 109 LEU A C 1
ATOM 914 O O . LEU A 1 109 ? -9.701 -5.998 8.244 1.00 61.28 109 LEU A O 1
ATOM 918 N N . PRO A 1 110 ? -9.798 -7.356 10.031 1.00 57.81 110 PRO A N 1
ATOM 919 C CA . PRO A 1 110 ? -9.146 -6.397 10.925 1.00 57.81 110 PRO A CA 1
ATOM 920 C C . PRO A 1 110 ? -7.745 -5.960 10.468 1.00 57.81 110 PRO A C 1
ATOM 922 O O . PRO A 1 110 ? -7.318 -4.862 10.808 1.00 57.81 110 PRO A O 1
ATOM 925 N N . TYR A 1 111 ? -7.036 -6.773 9.670 1.00 56.88 111 TYR A N 1
ATOM 926 C CA . TYR A 1 111 ? -5.734 -6.395 9.099 1.00 56.88 111 TYR A CA 1
ATOM 927 C C . TYR A 1 111 ? -5.849 -5.398 7.938 1.00 56.88 111 TYR A C 1
ATOM 929 O O . TYR A 1 111 ? -4.881 -4.694 7.649 1.00 56.88 111 TYR A O 1
ATOM 937 N N . PHE A 1 112 ? -7.008 -5.343 7.278 1.00 56.69 112 PHE A N 1
ATOM 938 C CA . PHE A 1 112 ? -7.294 -4.450 6.152 1.00 56.69 112 PHE A CA 1
ATOM 939 C C . PHE A 1 112 ? -8.197 -3.276 6.535 1.00 56.69 112 PHE A C 1
ATOM 941 O O . PHE A 1 112 ? -8.269 -2.306 5.782 1.00 56.69 112 PHE A O 1
ATOM 948 N N . ASN A 1 113 ? -8.837 -3.320 7.708 1.00 55.81 113 ASN A N 1
ATOM 949 C CA . ASN A 1 113 ? -9.462 -2.154 8.313 1.00 55.81 113 ASN A CA 1
ATOM 950 C C . ASN A 1 113 ? -8.358 -1.183 8.723 1.00 55.81 113 ASN A C 1
ATOM 952 O O . ASN A 1 113 ? -7.761 -1.275 9.793 1.00 55.81 113 ASN A O 1
ATOM 956 N N . VAL A 1 114 ? -8.071 -0.263 7.808 1.00 49.38 114 VAL A N 1
ATOM 957 C CA . VAL A 1 114 ? -7.157 0.855 7.994 1.00 49.38 114 VAL A CA 1
ATOM 958 C C . VAL A 1 114 ? -7.750 1.767 9.071 1.00 49.38 114 VAL A C 1
ATOM 960 O O . VAL A 1 114 ? -8.440 2.739 8.775 1.00 49.38 114 VAL A O 1
ATOM 963 N N . SER A 1 115 ? -7.469 1.488 10.345 1.00 51.88 115 SER A N 1
ATOM 964 C CA . SER A 1 115 ? -7.323 2.580 11.306 1.00 51.88 115 SER A CA 1
ATOM 965 C C . SER A 1 115 ? -6.229 3.484 10.746 1.00 51.88 115 SER A C 1
ATOM 967 O O . SER A 1 115 ? -5.253 2.965 10.205 1.00 51.88 115 SER A O 1
ATOM 969 N N . ARG A 1 116 ? -6.420 4.813 10.758 1.00 48.56 116 ARG A N 1
ATOM 970 C CA . ARG A 1 116 ? -5.452 5.767 10.189 1.00 48.56 116 ARG A CA 1
ATOM 971 C C . ARG A 1 116 ? -4.063 5.411 10.702 1.00 48.56 116 ARG A C 1
ATOM 973 O O . ARG A 1 116 ? -3.737 5.663 11.858 1.00 48.56 116 ARG A O 1
ATOM 980 N N . ILE A 1 117 ? -3.287 4.761 9.841 1.00 49.62 117 ILE A N 1
ATOM 981 C CA . ILE A 1 117 ? -1.976 4.255 10.184 1.00 49.62 117 ILE A CA 1
ATOM 982 C C . ILE A 1 117 ? -1.116 5.502 10.390 1.00 49.62 117 ILE A C 1
ATOM 984 O O . ILE A 1 117 ? -0.713 6.156 9.430 1.00 49.62 117 ILE A O 1
ATOM 988 N N . LEU A 1 118 ? -0.875 5.867 11.650 1.00 50.81 118 LEU A N 1
ATOM 989 C CA . LEU A 1 118 ? 0.056 6.921 12.059 1.00 50.81 118 LEU A CA 1
ATOM 990 C C . LEU A 1 118 ? 1.506 6.443 11.867 1.00 50.81 118 LEU A C 1
ATOM 992 O O . LEU A 1 118 ? 2.334 6.574 12.765 1.00 50.81 118 LEU A O 1
ATOM 996 N N . THR A 1 119 ? 1.828 5.838 10.721 1.00 54.38 119 THR A N 1
ATOM 997 C CA . THR A 1 119 ? 3.189 5.400 10.411 1.00 54.38 119 THR A CA 1
ATOM 998 C C . THR A 1 119 ? 3.721 6.097 9.176 1.00 54.38 119 THR A C 1
ATOM 1000 O O . THR A 1 119 ? 3.025 6.358 8.197 1.00 54.38 119 THR A O 1
ATOM 1003 N N . THR A 1 120 ? 5.004 6.439 9.249 1.00 63.59 120 THR A N 1
ATOM 1004 C CA . THR A 1 120 ? 5.748 7.134 8.197 1.00 63.59 120 THR A CA 1
ATOM 1005 C C . THR A 1 120 ? 5.927 6.281 6.940 1.00 63.59 120 THR A C 1
ATOM 1007 O O . THR A 1 120 ? 6.225 6.830 5.881 1.00 63.59 120 THR A O 1
ATOM 1010 N N . ASN A 1 121 ? 5.732 4.956 7.027 1.00 73.31 121 ASN A N 1
ATOM 1011 C CA . ASN A 1 121 ? 5.801 4.039 5.891 1.00 73.31 121 ASN A CA 1
ATOM 1012 C C . ASN A 1 121 ? 4.759 2.899 5.995 1.00 73.31 121 ASN A C 1
ATOM 1014 O O . ASN A 1 121 ? 5.085 1.797 6.451 1.00 73.31 121 ASN A O 1
ATOM 1018 N N . PRO A 1 122 ? 3.520 3.131 5.526 1.00 71.12 122 PRO A N 1
ATOM 1019 C CA . PRO A 1 122 ? 2.428 2.159 5.624 1.00 71.12 122 PRO A CA 1
ATOM 1020 C C . PRO A 1 122 ? 2.669 0.877 4.810 1.00 71.12 122 PRO A C 1
ATOM 1022 O O . PRO A 1 122 ? 2.149 -0.181 5.160 1.00 71.12 122 PRO A O 1
ATOM 1025 N N . LEU A 1 123 ? 3.482 0.935 3.747 1.00 74.12 123 LEU A N 1
ATOM 1026 C CA . LEU A 1 123 ? 3.802 -0.240 2.931 1.00 74.12 123 LEU A CA 1
ATOM 1027 C C . LEU A 1 123 ? 4.688 -1.231 3.693 1.00 74.12 123 LEU A C 1
ATOM 1029 O O . LEU A 1 123 ? 4.477 -2.441 3.609 1.00 74.12 123 LEU A O 1
ATOM 1033 N N . GLU A 1 124 ? 5.671 -0.727 4.437 1.00 75.44 124 GLU A N 1
ATOM 1034 C CA . GLU A 1 124 ? 6.562 -1.579 5.225 1.00 75.44 124 GLU A CA 1
ATOM 1035 C C . GLU A 1 124 ? 5.850 -2.214 6.410 1.00 75.44 124 GLU A C 1
ATOM 1037 O O . GLU A 1 124 ? 6.009 -3.405 6.668 1.00 75.44 124 GLU A O 1
ATOM 1042 N N . GLU A 1 125 ? 4.987 -1.461 7.082 1.00 73.75 125 GLU A N 1
ATOM 1043 C CA . GLU A 1 125 ? 4.171 -2.012 8.157 1.00 73.75 125 GLU A CA 1
ATOM 1044 C C . GLU A 1 125 ? 3.222 -3.105 7.650 1.00 73.75 125 GLU A C 1
ATOM 1046 O O . GLU A 1 125 ? 3.121 -4.172 8.260 1.00 73.75 125 GLU A O 1
ATOM 1051 N N . PHE A 1 126 ? 2.580 -2.884 6.498 1.00 77.19 126 PHE A N 1
ATOM 1052 C CA . PHE A 1 126 ? 1.758 -3.902 5.851 1.00 77.19 126 PHE A CA 1
ATOM 1053 C C . PHE A 1 126 ? 2.583 -5.139 5.472 1.00 77.19 126 PHE A C 1
ATOM 1055 O O . PHE A 1 126 ? 2.156 -6.267 5.723 1.00 77.19 126 PHE A O 1
ATOM 1062 N N . ARG A 1 127 ? 3.796 -4.950 4.932 1.00 78.31 127 ARG A N 1
ATOM 1063 C CA . ARG A 1 127 ? 4.709 -6.053 4.601 1.00 78.31 127 ARG A CA 1
ATOM 1064 C C . ARG A 1 127 ? 5.053 -6.885 5.835 1.00 78.31 127 ARG A C 1
ATOM 1066 O O . ARG A 1 127 ? 4.953 -8.108 5.779 1.00 78.31 127 ARG A O 1
ATOM 1073 N N . VAL A 1 128 ? 5.425 -6.238 6.938 1.00 78.88 128 VAL A N 1
ATOM 1074 C CA . VAL A 1 128 ? 5.779 -6.904 8.202 1.00 78.88 128 VAL A CA 1
ATOM 1075 C C . VAL A 1 128 ? 4.574 -7.645 8.782 1.00 78.88 128 VAL A C 1
ATOM 1077 O O . VAL A 1 128 ? 4.692 -8.809 9.164 1.00 78.88 128 VAL A O 1
ATOM 1080 N N . LYS A 1 129 ? 3.391 -7.022 8.789 1.00 75.31 129 LYS A N 1
ATOM 1081 C CA . LYS A 1 129 ? 2.149 -7.662 9.248 1.00 75.31 129 LYS A CA 1
ATOM 1082 C C . LYS A 1 129 ? 1.810 -8.908 8.431 1.00 75.31 129 LYS A C 1
ATOM 1084 O O . LYS A 1 129 ? 1.511 -9.945 9.015 1.00 75.31 129 LYS A O 1
ATOM 1089 N N . MET A 1 130 ? 1.922 -8.835 7.105 1.00 78.44 130 MET A N 1
ATOM 1090 C CA . MET A 1 130 ? 1.674 -9.975 6.216 1.00 78.44 130 MET A CA 1
ATOM 1091 C C . MET A 1 130 ? 2.700 -11.101 6.385 1.00 78.44 130 MET A C 1
ATOM 1093 O O . MET A 1 130 ? 2.340 -12.268 6.272 1.00 78.44 130 MET A O 1
ATOM 1097 N N . GLN A 1 131 ? 3.962 -10.783 6.684 1.00 75.69 131 GLN A N 1
ATOM 1098 C CA . GLN A 1 131 ? 4.998 -11.787 6.962 1.00 75.69 131 GLN A CA 1
ATOM 1099 C C . GLN A 1 131 ? 4.795 -12.504 8.302 1.00 75.69 131 GLN A C 1
ATOM 1101 O O . GLN A 1 131 ? 5.139 -13.677 8.420 1.00 75.69 131 GLN A O 1
ATOM 1106 N N . ASN A 1 132 ? 4.214 -11.821 9.289 1.00 78.88 132 ASN A N 1
ATOM 1107 C CA . ASN A 1 132 ? 3.931 -12.380 10.612 1.00 78.88 132 ASN A CA 1
ATOM 1108 C C . ASN A 1 132 ? 2.621 -13.184 10.667 1.00 78.88 132 ASN A C 1
ATOM 1110 O O . ASN A 1 132 ? 2.300 -13.764 11.705 1.00 78.88 132 ASN A O 1
ATOM 1114 N N . LEU A 1 133 ? 1.852 -13.213 9.576 1.00 76.56 133 LEU A N 1
ATOM 1115 C CA . LEU A 1 133 ? 0.573 -13.905 9.524 1.00 76.56 133 LEU A CA 1
ATOM 1116 C C . LEU A 1 133 ? 0.802 -15.419 9.334 1.00 76.56 133 LEU A C 1
ATOM 1118 O O . LEU A 1 133 ? 1.436 -15.832 8.356 1.00 76.56 133 LEU A O 1
ATOM 1122 N N . PRO A 1 134 ? 0.314 -16.276 10.249 1.00 75.38 134 PRO A N 1
ATOM 1123 C CA . PRO A 1 134 ? 0.497 -17.716 10.128 1.00 75.38 134 PRO A CA 1
ATOM 1124 C C . PRO A 1 134 ? -0.169 -18.222 8.845 1.00 75.38 134 PRO A C 1
ATOM 1126 O O . PRO A 1 134 ? -1.310 -17.882 8.549 1.00 75.38 134 PRO A O 1
ATOM 1129 N N . PHE A 1 135 ? 0.556 -19.033 8.072 1.00 77.69 135 PHE A N 1
ATOM 1130 C CA . PHE A 1 135 ? 0.098 -19.566 6.781 1.00 77.69 135 PHE A CA 1
ATOM 1131 C C . PHE A 1 135 ? -0.255 -18.496 5.724 1.00 77.69 135 PHE A C 1
ATOM 1133 O O . PHE A 1 135 ? -1.051 -18.765 4.823 1.00 77.69 135 PHE A O 1
ATOM 1140 N N . ALA A 1 136 ? 0.367 -17.310 5.769 1.00 75.00 136 ALA A N 1
ATOM 1141 C CA . ALA A 1 136 ? 0.157 -16.230 4.792 1.00 75.00 136 ALA A CA 1
ATOM 1142 C C . ALA A 1 136 ? 0.256 -16.680 3.320 1.00 75.00 136 ALA A C 1
ATOM 1144 O O . ALA A 1 136 ? -0.500 -16.206 2.472 1.00 75.00 136 ALA A O 1
ATOM 1145 N N . ASP A 1 137 ? 1.151 -17.625 3.017 1.00 76.81 137 ASP A N 1
ATOM 1146 C CA . ASP A 1 137 ? 1.319 -18.192 1.672 1.00 76.81 137 ASP A CA 1
ATOM 1147 C C . ASP A 1 137 ? 0.100 -18.997 1.191 1.00 76.81 137 ASP A C 1
ATOM 1149 O O . ASP A 1 137 ? -0.166 -19.041 -0.007 1.00 76.81 137 ASP A O 1
ATOM 1153 N N . ALA A 1 138 ? -0.645 -19.627 2.103 1.00 77.81 138 ALA A N 1
ATOM 1154 C CA . ALA A 1 138 ? -1.843 -20.397 1.774 1.00 77.81 138 ALA A CA 1
ATOM 1155 C C . ALA A 1 138 ? -3.090 -19.507 1.699 1.00 77.81 138 ALA A C 1
ATOM 1157 O O . ALA A 1 138 ? -3.961 -19.725 0.862 1.00 77.81 138 ALA A O 1
ATOM 1158 N N . ILE A 1 139 ? -3.160 -18.497 2.567 1.00 75.81 139 ILE A N 1
ATOM 1159 C CA . ILE A 1 139 ? -4.329 -17.626 2.707 1.00 75.81 139 ILE A CA 1
ATOM 1160 C C . ILE A 1 139 ? -4.314 -16.508 1.653 1.00 75.81 139 ILE A C 1
ATOM 1162 O O . ILE A 1 139 ? -5.333 -16.230 1.026 1.00 75.81 139 ILE A O 1
ATOM 1166 N N . TYR A 1 140 ? -3.149 -15.897 1.412 1.00 78.00 140 TYR A N 1
ATOM 1167 C CA . TYR A 1 140 ? -2.955 -14.833 0.424 1.00 78.00 140 TYR A CA 1
ATOM 1168 C C . TYR A 1 140 ? -1.759 -15.137 -0.485 1.00 78.00 140 TYR A C 1
ATOM 1170 O O . TYR A 1 140 ? -0.747 -14.429 -0.442 1.00 78.00 140 TYR A O 1
ATOM 1178 N N . PRO A 1 141 ? -1.855 -16.166 -1.344 1.00 78.81 141 PRO A N 1
ATOM 1179 C CA . PRO A 1 141 ? -0.733 -16.614 -2.165 1.00 78.81 141 PRO A CA 1
ATOM 1180 C C . PRO A 1 141 ? -0.204 -15.507 -3.082 1.00 78.81 141 PRO A C 1
ATOM 1182 O O . PRO A 1 141 ? 1.003 -15.307 -3.176 1.00 78.81 141 PRO A O 1
ATOM 1185 N N . LEU A 1 142 ? -1.096 -14.738 -3.718 1.00 79.81 142 LEU A N 1
ATOM 1186 C CA . LEU A 1 142 ? -0.713 -13.649 -4.622 1.00 79.81 142 LEU A CA 1
ATOM 1187 C C . LEU A 1 142 ? -0.068 -12.480 -3.876 1.00 79.81 142 LEU A C 1
ATOM 1189 O O . LEU A 1 142 ? 1.004 -12.019 -4.263 1.00 79.81 142 LEU A O 1
ATOM 1193 N N . THR A 1 143 ? -0.692 -12.015 -2.793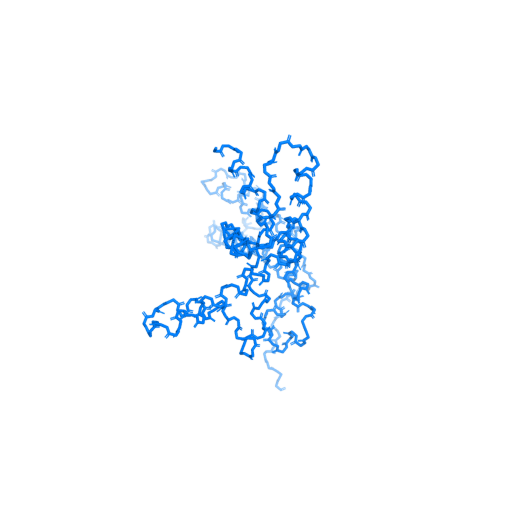 1.00 82.25 143 THR A N 1
ATOM 1194 C CA . THR A 1 143 ? -0.176 -10.887 -2.009 1.00 82.25 143 THR A CA 1
ATOM 1195 C C . THR A 1 143 ? 1.184 -11.227 -1.416 1.00 82.25 143 THR A C 1
ATOM 1197 O O . THR A 1 143 ? 2.132 -10.458 -1.558 1.00 82.25 143 THR A O 1
ATOM 1200 N N . THR A 1 144 ? 1.316 -12.413 -0.823 1.00 81.69 144 THR A N 1
ATOM 1201 C CA . THR A 1 144 ? 2.571 -12.868 -0.222 1.00 81.69 144 THR A CA 1
ATOM 1202 C C . THR A 1 144 ? 3.656 -13.064 -1.280 1.00 81.69 144 THR A C 1
ATOM 1204 O O . THR A 1 144 ? 4.799 -12.653 -1.074 1.00 81.69 144 THR A O 1
ATOM 1207 N N . PHE A 1 145 ? 3.305 -13.598 -2.452 1.00 83.88 145 PHE A N 1
ATOM 1208 C CA . PHE A 1 145 ? 4.214 -13.698 -3.593 1.00 83.88 145 PHE A CA 1
ATOM 1209 C C . PHE A 1 145 ? 4.738 -12.330 -4.052 1.00 83.88 145 PHE A C 1
ATOM 1211 O O . PHE A 1 145 ? 5.939 -12.179 -4.283 1.00 83.88 145 PHE A O 1
ATOM 1218 N N . VAL A 1 146 ? 3.860 -11.330 -4.167 1.00 83.62 146 VAL A N 1
ATOM 1219 C CA . VAL A 1 146 ? 4.242 -9.973 -4.582 1.00 83.62 146 VAL A CA 1
ATOM 1220 C C . VAL A 1 146 ? 5.105 -9.298 -3.521 1.00 83.62 146 VAL A C 1
ATOM 1222 O O . VAL A 1 146 ? 6.167 -8.774 -3.849 1.00 83.62 146 VAL A O 1
ATOM 1225 N N . LEU A 1 147 ? 4.703 -9.358 -2.250 1.00 84.00 147 LEU A N 1
ATOM 1226 C CA . LEU A 1 147 ? 5.430 -8.729 -1.145 1.00 84.00 147 LEU A CA 1
ATOM 1227 C C . LEU A 1 147 ? 6.839 -9.304 -0.966 1.00 84.00 147 LEU A C 1
ATOM 1229 O O . LEU A 1 147 ? 7.780 -8.550 -0.721 1.00 84.00 147 LEU A O 1
ATOM 1233 N N . LYS A 1 148 ? 7.010 -10.622 -1.137 1.00 82.00 148 LYS A N 1
ATOM 1234 C CA . LYS A 1 148 ? 8.323 -11.287 -1.082 1.00 82.00 148 LYS A CA 1
ATOM 1235 C C . LYS A 1 148 ? 9.273 -10.839 -2.196 1.00 82.00 148 LYS A C 1
ATOM 1237 O O . LYS A 1 148 ? 10.481 -10.947 -2.027 1.00 82.00 148 LYS A O 1
ATOM 1242 N N . ARG A 1 149 ? 8.739 -10.340 -3.314 1.00 82.38 149 ARG A N 1
ATOM 1243 C CA . ARG A 1 149 ? 9.493 -9.958 -4.521 1.00 82.38 149 ARG A CA 1
ATOM 1244 C C . ARG A 1 149 ? 9.401 -8.469 -4.847 1.00 82.38 149 ARG A C 1
ATOM 1246 O O . ARG A 1 149 ? 9.796 -8.050 -5.928 1.00 82.38 149 ARG A O 1
ATOM 1253 N N . LEU A 1 150 ? 8.896 -7.650 -3.923 1.00 81.12 150 LEU A N 1
ATOM 1254 C CA . LEU A 1 150 ? 8.698 -6.211 -4.129 1.00 81.12 150 LEU A CA 1
ATOM 1255 C C . LEU A 1 150 ? 9.987 -5.511 -4.580 1.00 81.12 150 LEU A C 1
ATOM 1257 O O . LEU A 1 150 ? 9.966 -4.716 -5.517 1.00 81.12 150 LEU A O 1
ATOM 1261 N N . ASN A 1 151 ? 11.112 -5.861 -3.955 1.00 77.38 151 ASN A N 1
ATOM 1262 C CA . ASN A 1 151 ? 12.425 -5.318 -4.303 1.00 77.38 151 ASN A CA 1
ATOM 1263 C C . ASN A 1 151 ? 12.902 -5.801 -5.681 1.00 77.38 151 ASN A C 1
ATOM 1265 O O . ASN A 1 151 ? 13.467 -5.015 -6.440 1.00 77.38 151 ASN A O 1
ATOM 1269 N N . ASP A 1 152 ? 12.613 -7.054 -6.040 1.00 75.19 152 ASP A N 1
ATOM 1270 C CA . ASP A 1 152 ? 12.936 -7.604 -7.361 1.00 75.19 152 ASP A CA 1
ATOM 1271 C C . ASP A 1 152 ? 12.135 -6.884 -8.457 1.00 75.19 152 ASP A C 1
ATOM 1273 O O . ASP A 1 152 ? 12.657 -6.558 -9.524 1.00 75.19 152 ASP A O 1
ATOM 1277 N N . TYR A 1 153 ? 10.866 -6.573 -8.184 1.00 79.62 153 TYR A N 1
ATOM 1278 C CA . TYR A 1 153 ? 9.991 -5.846 -9.104 1.00 79.62 153 TYR A CA 1
ATOM 1279 C C . TYR A 1 153 ? 10.281 -4.349 -9.162 1.00 79.62 153 TYR A C 1
ATOM 1281 O O . TYR A 1 153 ? 10.063 -3.735 -10.206 1.00 79.62 153 TYR A O 1
ATOM 1289 N N . ALA A 1 154 ? 10.842 -3.758 -8.105 1.00 79.94 154 ALA A N 1
ATOM 1290 C CA . ALA A 1 154 ? 11.293 -2.369 -8.133 1.00 79.94 154 ALA A CA 1
ATOM 1291 C C . ALA A 1 154 ? 12.328 -2.123 -9.245 1.00 79.94 154 ALA A C 1
ATOM 1293 O O . ALA A 1 154 ? 12.406 -1.017 -9.775 1.00 79.94 154 ALA A O 1
ATOM 1294 N N . ASN A 1 155 ? 13.074 -3.155 -9.645 1.00 81.56 155 ASN A N 1
ATOM 1295 C CA . ASN A 1 155 ? 14.034 -3.101 -10.741 1.00 81.56 155 ASN A CA 1
ATOM 1296 C C . ASN A 1 155 ? 13.378 -3.065 -12.139 1.00 81.56 155 ASN A C 1
ATOM 1298 O O . ASN A 1 155 ? 13.935 -2.480 -13.067 1.00 81.56 155 ASN A O 1
ATOM 1302 N N . ILE A 1 156 ? 12.173 -3.634 -12.300 1.00 83.81 156 ILE A N 1
ATOM 1303 C CA . ILE A 1 156 ? 11.462 -3.711 -13.593 1.00 83.81 156 ILE A CA 1
ATOM 1304 C C . ILE A 1 156 ? 11.180 -2.318 -14.159 1.00 83.81 156 ILE A C 1
ATOM 1306 O O . ILE A 1 156 ? 11.222 -2.129 -15.374 1.00 83.81 156 ILE A O 1
ATOM 1310 N N . ARG A 1 157 ? 10.946 -1.317 -13.301 1.00 85.69 157 ARG A N 1
ATOM 1311 C CA . ARG A 1 157 ? 10.646 0.057 -13.737 1.00 85.69 157 ARG A CA 1
ATOM 1312 C C . ARG A 1 157 ? 11.737 0.664 -14.624 1.00 85.69 157 ARG A C 1
ATOM 1314 O O . ARG A 1 157 ? 11.430 1.497 -15.467 1.00 85.69 157 ARG A O 1
ATOM 1321 N N . TYR A 1 158 ? 12.990 0.230 -14.469 1.00 87.94 158 TYR A N 1
ATOM 1322 C CA . TYR A 1 158 ? 14.116 0.715 -15.269 1.00 87.94 158 TYR A CA 1
ATOM 1323 C C . TYR A 1 158 ? 14.152 0.110 -16.680 1.00 87.94 158 TYR A C 1
ATOM 1325 O O . TYR A 1 158 ? 14.775 0.673 -17.574 1.00 87.94 158 TYR A O 1
ATOM 1333 N N . LEU A 1 159 ? 13.438 -0.992 -16.933 1.00 86.62 159 LEU A N 1
ATOM 1334 C CA . LEU A 1 159 ? 13.326 -1.558 -18.281 1.00 86.62 159 LEU A CA 1
ATOM 1335 C C . LEU A 1 159 ? 12.492 -0.673 -19.212 1.00 86.62 159 LEU A C 1
ATOM 1337 O O . LEU A 1 159 ? 12.745 -0.653 -20.415 1.00 86.62 159 LEU A O 1
ATOM 1341 N N . TYR A 1 160 ? 11.514 0.063 -18.676 1.00 90.19 160 TYR A N 1
ATOM 1342 C CA . TYR A 1 160 ? 10.618 0.881 -19.492 1.00 90.19 160 TYR A CA 1
ATOM 1343 C C . TYR A 1 160 ? 11.367 1.998 -20.248 1.00 90.19 160 TYR A C 1
ATOM 1345 O O . TYR A 1 160 ? 11.303 1.984 -21.480 1.00 90.19 160 TYR A O 1
ATOM 1353 N N . PRO A 1 161 ? 12.169 2.869 -19.592 1.00 91.19 161 PRO A N 1
ATOM 1354 C CA . PRO A 1 161 ? 12.976 3.870 -20.299 1.00 91.19 161 PRO A CA 1
ATOM 1355 C C . PRO A 1 161 ? 13.947 3.265 -21.322 1.00 91.19 161 PRO A C 1
ATOM 1357 O O . PRO A 1 161 ? 14.138 3.815 -22.407 1.00 91.19 161 PRO A O 1
ATOM 1360 N N . ILE A 1 162 ? 14.523 2.096 -21.012 1.00 88.62 162 ILE A N 1
ATOM 1361 C CA . ILE A 1 162 ? 15.437 1.377 -21.913 1.00 88.62 162 ILE A CA 1
ATOM 1362 C C . ILE A 1 162 ? 14.721 0.973 -23.208 1.00 88.62 162 ILE A C 1
ATOM 1364 O O . ILE A 1 162 ? 15.210 1.218 -24.317 1.00 88.62 162 ILE A O 1
ATOM 1368 N N . MET A 1 163 ? 13.539 0.368 -23.078 1.00 89.38 163 MET A N 1
ATOM 1369 C CA . MET A 1 163 ? 12.722 -0.042 -24.218 1.00 89.38 163 MET A CA 1
ATOM 1370 C C . MET A 1 163 ? 12.180 1.153 -25.001 1.00 89.38 163 MET A C 1
ATOM 1372 O O . MET A 1 163 ? 12.123 1.101 -26.228 1.00 89.38 163 MET A O 1
ATOM 1376 N N . GLU A 1 164 ? 11.762 2.212 -24.315 1.00 91.75 164 GLU A N 1
ATOM 1377 C CA . GLU A 1 164 ? 11.175 3.402 -24.926 1.00 91.75 164 GLU A CA 1
ATOM 1378 C C . GLU A 1 164 ? 12.193 4.159 -25.781 1.00 91.75 164 GLU A C 1
ATOM 1380 O O . GLU A 1 164 ? 11.916 4.440 -26.949 1.00 91.75 164 GLU A O 1
ATOM 1385 N N . PHE A 1 165 ? 13.407 4.379 -25.269 1.00 90.94 165 PHE A N 1
ATOM 1386 C CA . PHE A 1 165 ? 14.478 4.988 -26.057 1.00 90.94 165 PHE A CA 1
ATOM 1387 C C . PHE A 1 165 ? 14.867 4.115 -27.258 1.00 90.94 165 PHE A C 1
ATOM 1389 O O . PHE A 1 165 ? 15.006 4.614 -28.373 1.00 90.94 165 PHE A O 1
ATOM 1396 N N . SER A 1 166 ? 14.940 2.792 -27.074 1.00 87.94 166 SER A N 1
ATOM 1397 C CA . SER A 1 166 ? 15.210 1.856 -28.175 1.00 87.94 166 SER A CA 1
ATOM 1398 C C . SER A 1 166 ? 14.135 1.927 -29.270 1.00 87.94 166 SER A C 1
ATOM 1400 O O . SER A 1 166 ? 14.454 1.980 -30.458 1.00 87.94 166 SER A O 1
ATOM 1402 N N . LYS A 1 167 ? 12.851 1.985 -28.889 1.00 87.00 167 LYS A N 1
ATOM 1403 C CA . LYS A 1 167 ? 11.729 2.158 -29.828 1.00 87.00 167 LYS A CA 1
ATOM 1404 C C . LYS A 1 167 ? 11.794 3.498 -30.551 1.00 87.00 167 LYS A C 1
ATOM 1406 O O . LYS A 1 167 ? 11.533 3.541 -31.751 1.00 87.00 167 LYS A O 1
ATOM 1411 N N . TYR A 1 168 ? 12.152 4.567 -29.843 1.00 88.00 168 TYR A N 1
ATOM 1412 C CA . TYR A 1 168 ? 12.340 5.887 -30.435 1.00 88.00 168 TYR A CA 1
ATOM 1413 C C . TYR A 1 168 ? 13.428 5.860 -31.515 1.00 88.00 168 TYR A C 1
ATOM 1415 O O . TYR A 1 168 ? 13.183 6.302 -32.637 1.00 88.00 168 TYR A O 1
ATOM 1423 N N . LEU A 1 169 ? 14.593 5.270 -31.222 1.00 85.56 169 LEU A N 1
ATOM 1424 C CA . LEU A 1 169 ? 15.687 5.144 -32.189 1.00 85.56 169 LEU A CA 1
ATOM 1425 C C . LEU A 1 169 ? 15.279 4.319 -33.416 1.00 85.56 169 LEU A C 1
ATOM 1427 O O . LEU A 1 169 ? 15.551 4.728 -34.543 1.00 85.56 169 LEU A O 1
ATOM 1431 N N . ILE A 1 170 ? 14.576 3.199 -33.218 1.00 84.06 170 ILE A N 1
ATOM 1432 C CA . ILE A 1 170 ? 14.043 2.392 -34.325 1.00 84.06 170 ILE A CA 1
ATOM 1433 C C . ILE A 1 170 ? 13.072 3.231 -35.165 1.00 84.06 170 ILE A C 1
ATOM 1435 O O . ILE A 1 170 ? 13.241 3.334 -36.375 1.00 84.06 170 ILE A O 1
ATOM 1439 N N . SER A 1 171 ? 12.088 3.885 -34.551 1.00 83.69 171 SER A N 1
ATOM 1440 C CA . SER A 1 171 ? 11.115 4.709 -35.280 1.00 83.69 171 SER A CA 1
ATOM 1441 C C . SER A 1 171 ? 11.788 5.828 -36.086 1.00 83.69 171 SER A C 1
ATOM 1443 O O . SER A 1 171 ? 11.460 6.052 -37.253 1.00 83.69 171 SER A O 1
ATOM 1445 N N . LYS A 1 172 ? 12.780 6.497 -35.489 1.00 80.69 172 LYS A N 1
ATOM 1446 C CA . LYS A 1 172 ? 13.457 7.641 -36.101 1.00 80.69 172 LYS A CA 1
ATOM 1447 C C . LYS A 1 172 ? 14.428 7.242 -37.208 1.00 80.69 172 LYS A C 1
ATOM 1449 O O . LYS A 1 172 ? 14.490 7.939 -38.216 1.00 80.69 172 LYS A O 1
ATOM 1454 N N . TYR A 1 173 ? 15.166 6.143 -37.048 1.00 78.31 173 TYR A N 1
ATOM 1455 C CA . TYR A 1 173 ? 16.298 5.824 -37.922 1.00 78.31 173 TYR A CA 1
ATOM 1456 C C . TYR A 1 173 ? 16.108 4.579 -38.797 1.00 78.31 173 TYR A C 1
ATOM 1458 O O . TYR A 1 173 ? 16.692 4.541 -39.873 1.00 78.31 173 TYR A O 1
ATOM 1466 N N . ASN A 1 174 ? 15.259 3.606 -38.446 1.00 71.12 174 ASN A N 1
ATOM 1467 C CA . ASN A 1 174 ? 15.204 2.289 -39.118 1.00 71.12 174 ASN A CA 1
ATOM 1468 C C . ASN A 1 174 ? 14.953 2.344 -40.644 1.00 71.12 174 ASN A C 1
ATOM 1470 O O . ASN A 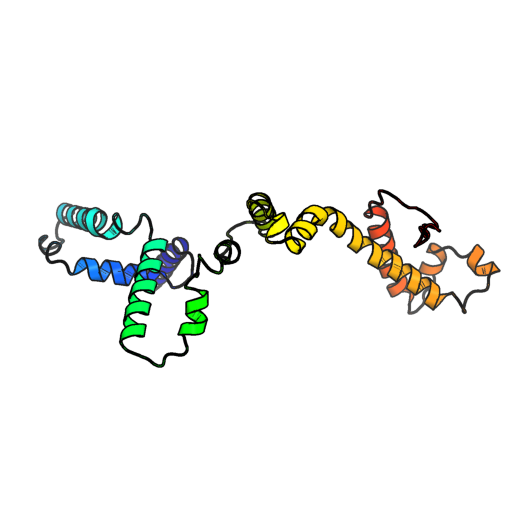1 174 ? 15.383 1.452 -41.368 1.00 71.12 174 ASN A O 1
ATOM 1474 N N . HIS A 1 175 ? 14.312 3.404 -41.150 1.00 67.56 175 HIS A N 1
ATOM 1475 C CA . HIS A 1 175 ? 14.142 3.648 -42.593 1.00 67.56 175 HIS A CA 1
ATOM 1476 C C . HIS A 1 175 ? 14.767 4.961 -43.091 1.00 67.56 175 HIS A C 1
ATOM 1478 O O . HIS A 1 175 ? 14.677 5.263 -44.278 1.00 67.56 175 HIS A O 1
ATOM 1484 N N . ARG A 1 176 ? 15.362 5.767 -42.202 1.00 64.06 176 ARG A N 1
ATOM 1485 C CA . ARG A 1 176 ? 15.808 7.144 -42.494 1.00 64.06 176 ARG A CA 1
ATOM 1486 C C . ARG A 1 176 ? 17.325 7.336 -42.430 1.00 64.06 176 ARG A C 1
ATOM 1488 O O . ARG A 1 176 ? 17.794 8.432 -42.714 1.00 64.06 176 ARG A O 1
ATOM 1495 N N . ILE A 1 177 ? 18.086 6.302 -42.071 1.00 70.81 177 ILE A N 1
ATOM 1496 C CA . ILE A 1 177 ? 19.552 6.328 -42.063 1.00 70.81 177 ILE A CA 1
ATOM 1497 C C . ILE A 1 177 ? 20.101 5.264 -43.018 1.00 70.81 177 ILE A C 1
ATOM 1499 O O . ILE A 1 177 ? 19.595 4.139 -43.059 1.00 70.81 177 ILE A O 1
ATOM 1503 N N . GLN A 1 178 ? 21.132 5.593 -43.799 1.00 71.75 178 GLN A N 1
ATOM 1504 C CA . GLN A 1 178 ? 21.843 4.569 -44.564 1.00 71.75 178 GLN A CA 1
ATOM 1505 C C . GLN A 1 178 ? 22.685 3.711 -43.611 1.00 71.75 178 GLN A C 1
ATOM 1507 O O . GLN A 1 178 ? 23.175 4.198 -42.595 1.00 71.75 178 GLN A O 1
ATOM 1512 N N . ARG A 1 179 ? 22.888 2.425 -43.933 1.00 68.56 179 ARG A N 1
ATOM 1513 C CA . ARG A 1 179 ? 23.664 1.500 -43.078 1.00 68.56 179 ARG A CA 1
ATOM 1514 C C . ARG A 1 179 ? 25.067 2.013 -42.746 1.00 68.56 179 ARG A C 1
ATOM 1516 O O . ARG A 1 179 ? 25.534 1.794 -41.635 1.00 68.56 179 ARG A O 1
ATOM 1523 N N . ASN A 1 180 ? 25.708 2.688 -43.697 1.00 72.81 180 ASN A N 1
ATOM 1524 C CA . ASN A 1 180 ? 27.049 3.238 -43.515 1.00 72.81 180 ASN A CA 1
ATOM 1525 C C . ASN A 1 180 ? 27.040 4.408 -42.521 1.00 72.81 180 ASN A C 1
ATOM 1527 O O . ASN A 1 180 ? 27.907 4.480 -41.659 1.00 72.81 180 ASN A O 1
ATOM 1531 N N . ASP A 1 181 ? 26.011 5.255 -42.577 1.00 69.12 181 ASP A N 1
ATOM 1532 C CA . ASP A 1 181 ? 25.848 6.381 -41.656 1.00 69.12 181 ASP A CA 1
ATOM 1533 C C . ASP A 1 181 ? 25.469 5.903 -40.248 1.00 69.12 181 ASP A C 1
ATOM 1535 O O . ASP A 1 181 ? 25.933 6.460 -39.259 1.00 69.12 181 ASP A O 1
ATOM 1539 N N . ALA A 1 182 ? 24.679 4.829 -40.134 1.00 69.31 182 ALA A N 1
ATOM 1540 C CA . ALA A 1 182 ? 24.312 4.228 -38.849 1.00 69.31 182 ALA A CA 1
ATOM 1541 C C . ALA A 1 182 ? 25.500 3.612 -38.100 1.00 69.31 182 ALA A C 1
ATOM 1543 O O . ALA A 1 182 ? 25.465 3.519 -36.877 1.00 69.31 182 ALA A O 1
ATOM 1544 N N . ALA A 1 183 ? 26.529 3.168 -38.826 1.00 69.19 183 ALA A N 1
ATOM 1545 C CA . ALA A 1 183 ? 27.736 2.600 -38.234 1.00 69.19 183 ALA A CA 1
ATOM 1546 C C . ALA A 1 183 ? 28.678 3.670 -37.655 1.00 69.19 183 ALA A C 1
ATOM 1548 O O . ALA A 1 183 ? 29.551 3.337 -36.858 1.00 69.19 183 ALA A O 1
ATOM 1549 N N . ILE A 1 184 ? 28.514 4.931 -38.070 1.00 76.69 184 ILE A N 1
ATOM 1550 C CA . ILE A 1 184 ? 29.416 6.037 -37.730 1.00 76.69 184 ILE A CA 1
ATOM 1551 C C . ILE A 1 184 ? 28.737 7.025 -36.776 1.00 76.69 184 ILE A C 1
ATOM 1553 O O . ILE A 1 184 ? 29.387 7.523 -35.863 1.00 76.69 184 ILE A O 1
ATOM 1557 N N . LEU A 1 185 ? 27.438 7.285 -36.959 1.00 76.69 185 LEU A N 1
ATOM 1558 C CA . LEU A 1 185 ? 26.707 8.288 -36.193 1.00 76.69 185 LEU A CA 1
ATOM 1559 C C . LEU A 1 185 ? 26.599 7.890 -34.718 1.00 76.69 185 LEU A C 1
ATOM 1561 O O . LEU A 1 185 ? 25.904 6.939 -34.353 1.00 76.69 185 LEU A O 1
ATOM 1565 N N . THR A 1 186 ? 27.232 8.678 -33.859 1.00 80.00 186 THR A N 1
ATOM 1566 C CA . THR A 1 186 ? 27.109 8.528 -32.410 1.00 80.00 186 THR A CA 1
ATOM 1567 C C . THR A 1 186 ? 25.798 9.130 -31.897 1.00 80.00 186 THR A C 1
ATOM 1569 O O . THR A 1 186 ? 25.194 10.017 -32.506 1.00 80.00 186 THR A O 1
ATOM 1572 N N . ILE A 1 187 ? 25.349 8.668 -30.726 1.00 76.75 187 ILE A N 1
ATOM 1573 C CA . ILE A 1 187 ? 24.187 9.256 -30.039 1.00 76.75 187 ILE A CA 1
ATOM 1574 C C . ILE A 1 187 ? 24.449 10.735 -29.713 1.00 76.75 187 ILE A C 1
ATOM 1576 O O . ILE A 1 187 ? 23.539 11.551 -29.823 1.00 76.75 187 ILE A O 1
ATOM 1580 N N . GLU A 1 188 ? 25.686 11.094 -29.368 1.00 78.62 188 GLU A N 1
ATOM 1581 C CA . GLU A 1 188 ? 26.079 12.472 -29.064 1.00 78.62 188 GLU A CA 1
ATOM 1582 C C . GLU A 1 188 ? 25.917 13.397 -30.278 1.00 78.62 188 GLU A C 1
ATOM 1584 O O . GLU A 1 188 ? 25.252 14.429 -30.185 1.00 78.62 188 GLU A O 1
ATOM 1589 N N . GLU A 1 189 ? 26.411 12.987 -31.448 1.00 78.50 189 GLU A N 1
ATOM 1590 C CA . GLU A 1 189 ? 26.221 13.727 -32.702 1.00 78.50 189 GLU A CA 1
ATOM 1591 C C . GLU A 1 189 ? 24.740 13.832 -33.090 1.00 78.50 189 GLU A C 1
ATOM 1593 O O . GLU A 1 189 ? 24.292 14.853 -33.615 1.00 78.50 189 GLU A O 1
ATOM 1598 N N . ALA A 1 190 ? 23.945 12.797 -32.812 1.00 76.94 190 ALA A N 1
ATOM 1599 C CA . ALA A 1 190 ? 22.508 12.818 -33.059 1.00 76.94 190 ALA A CA 1
ATOM 1600 C C . ALA A 1 190 ? 21.749 13.787 -32.129 1.00 76.94 190 ALA A C 1
ATOM 1602 O O . ALA A 1 190 ? 20.753 14.374 -32.553 1.00 76.94 190 ALA A O 1
ATOM 1603 N N . LEU A 1 191 ? 22.228 13.995 -30.897 1.00 73.69 191 LEU A N 1
ATOM 1604 C CA . LEU A 1 191 ? 21.665 14.938 -29.919 1.00 73.69 191 LEU A CA 1
ATOM 1605 C C . LEU A 1 191 ? 22.045 16.404 -30.193 1.00 73.69 191 LEU A C 1
ATOM 1607 O O . LEU A 1 191 ? 21.354 17.313 -29.717 1.00 73.69 191 LEU A O 1
ATOM 1611 N N . GLN A 1 192 ? 23.139 16.640 -30.922 1.00 75.94 192 GLN A N 1
ATOM 1612 C CA . GLN A 1 192 ? 23.610 17.975 -31.310 1.00 75.94 192 GLN A CA 1
ATOM 1613 C C . GLN A 1 192 ? 22.884 18.543 -32.539 1.00 75.94 192 GLN A C 1
ATOM 1615 O O . GLN A 1 192 ? 22.924 19.751 -32.759 1.00 75.94 192 GLN A O 1
ATOM 1620 N N . LYS A 1 193 ? 22.186 17.710 -33.321 1.00 73.06 193 LYS A N 1
ATOM 1621 C CA . LYS A 1 193 ? 21.353 18.181 -34.436 1.00 73.06 193 LYS A CA 1
ATOM 1622 C C . LYS A 1 193 ? 20.140 18.939 -33.887 1.00 73.06 193 LYS A C 1
ATOM 1624 O O . LYS A 1 193 ? 19.312 18.350 -33.193 1.00 73.06 193 LYS A O 1
ATOM 1629 N N . GLU A 1 194 ? 20.029 20.230 -34.204 1.00 62.25 194 GLU A N 1
ATOM 1630 C CA . GLU A 1 194 ? 18.874 21.077 -33.865 1.00 62.25 194 GLU A CA 1
ATOM 1631 C C . GLU A 1 194 ? 17.648 20.702 -34.711 1.00 62.25 194 GLU A C 1
ATOM 1633 O O . GLU A 1 194 ? 17.266 21.384 -35.657 1.00 62.25 194 GLU A O 1
ATOM 1638 N N . ASP A 1 195 ? 17.049 19.561 -34.389 1.00 67.69 195 ASP A N 1
ATOM 1639 C CA . ASP A 1 195 ? 15.796 19.093 -34.975 1.00 67.69 195 ASP A CA 1
ATOM 1640 C C . ASP A 1 195 ? 14.634 19.335 -33.998 1.00 67.69 195 ASP A C 1
ATOM 1642 O O . ASP A 1 195 ? 14.844 19.415 -32.784 1.00 67.69 195 ASP A O 1
ATOM 1646 N N . VAL A 1 196 ? 13.396 19.400 -34.489 1.00 67.00 196 VAL A N 1
ATOM 1647 C CA . VAL A 1 196 ? 12.188 19.599 -33.656 1.00 67.00 196 VAL A CA 1
ATOM 1648 C C . VAL A 1 196 ? 12.066 18.496 -32.592 1.00 67.00 196 VAL A C 1
ATOM 1650 O O . VAL A 1 196 ? 11.643 18.741 -31.464 1.00 67.00 196 VAL A O 1
ATOM 1653 N N . ASP A 1 197 ? 12.551 17.296 -32.916 1.00 69.88 197 ASP A N 1
ATOM 1654 C CA . ASP A 1 197 ? 12.567 16.136 -32.024 1.00 69.88 197 ASP A CA 1
ATOM 1655 C C . ASP A 1 197 ? 13.804 16.054 -31.104 1.00 69.88 197 ASP A C 1
ATOM 1657 O O . ASP A 1 197 ? 13.930 15.102 -30.327 1.00 69.88 197 ASP A O 1
ATOM 1661 N N . SER A 1 198 ? 14.747 17.000 -31.193 1.00 74.44 198 SER A N 1
ATOM 1662 C CA . SER A 1 198 ? 16.009 16.976 -30.430 1.00 74.44 198 SER A CA 1
ATOM 1663 C C . SER A 1 198 ? 15.777 17.045 -28.920 1.00 74.44 198 SER A C 1
ATOM 1665 O O . SER A 1 198 ? 16.437 16.336 -28.157 1.00 74.44 198 SER A O 1
ATOM 1667 N N . GLN A 1 199 ? 14.777 17.813 -28.483 1.00 81.56 199 GLN A N 1
ATOM 1668 C CA . GLN A 1 199 ? 14.411 17.919 -27.073 1.00 81.56 199 GLN A CA 1
ATOM 1669 C C . GLN A 1 199 ? 13.834 16.603 -26.537 1.00 81.56 199 GLN A C 1
ATOM 1671 O O . GLN A 1 199 ? 14.242 16.133 -25.476 1.00 81.56 199 GLN A O 1
ATOM 1676 N N . THR A 1 200 ? 12.943 15.960 -27.297 1.00 84.88 200 THR A N 1
ATOM 1677 C CA . THR A 1 200 ? 12.380 14.644 -26.956 1.00 84.88 200 THR A CA 1
ATOM 1678 C C . THR A 1 200 ? 13.474 13.581 -26.883 1.00 84.88 200 THR A C 1
ATOM 1680 O O . THR A 1 200 ? 13.522 12.802 -25.932 1.00 84.88 200 THR A O 1
ATOM 1683 N N . MET A 1 201 ? 14.406 13.587 -27.842 1.00 85.69 201 MET A N 1
ATOM 1684 C CA . MET A 1 201 ? 15.542 12.666 -27.853 1.00 85.69 201 MET A CA 1
ATOM 1685 C C . MET A 1 201 ? 16.439 12.843 -26.624 1.00 85.69 201 MET A C 1
ATOM 1687 O O . MET A 1 201 ? 16.840 11.850 -26.022 1.00 85.69 201 MET A O 1
ATOM 1691 N N . ARG A 1 202 ? 16.722 14.089 -26.219 1.00 86.25 202 ARG A N 1
ATOM 1692 C CA . ARG A 1 202 ? 17.515 14.400 -25.016 1.00 86.25 202 ARG A CA 1
ATOM 1693 C C . ARG A 1 202 ? 16.850 13.884 -23.747 1.00 86.25 202 ARG 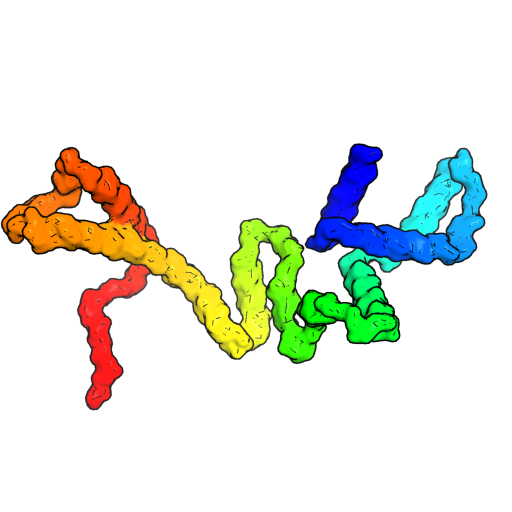A C 1
ATOM 1695 O O . ARG A 1 202 ? 17.518 13.261 -22.926 1.00 86.25 202 ARG A O 1
ATOM 1702 N N . VAL A 1 203 ? 15.544 14.102 -23.598 1.00 90.06 203 VAL A N 1
ATOM 1703 C CA . VAL A 1 203 ? 14.786 13.616 -22.435 1.00 90.06 203 VAL A CA 1
ATOM 1704 C C . VAL A 1 203 ? 14.824 12.090 -22.363 1.00 90.06 203 VAL A C 1
ATOM 1706 O O . VAL A 1 203 ? 15.205 11.545 -21.328 1.00 90.06 203 VAL A O 1
ATOM 1709 N N . LEU A 1 204 ? 14.510 11.403 -23.465 1.00 90.25 204 LEU A N 1
ATOM 1710 C CA . LEU A 1 204 ? 14.514 9.939 -23.514 1.00 90.25 204 LEU A CA 1
ATOM 1711 C C . LEU A 1 204 ? 15.918 9.356 -23.304 1.00 90.25 204 LEU A C 1
ATOM 1713 O O . LEU A 1 204 ? 16.066 8.356 -22.606 1.00 90.25 204 LEU A O 1
ATOM 1717 N N . CYS A 1 205 ? 16.958 9.994 -23.847 1.00 90.06 205 CYS A N 1
ATOM 1718 C CA . CYS A 1 205 ? 18.345 9.578 -23.646 1.00 90.06 205 CYS A CA 1
ATOM 1719 C C . CYS A 1 205 ? 18.778 9.734 -22.180 1.00 90.06 205 CYS A C 1
ATOM 1721 O O . CYS A 1 205 ? 19.405 8.837 -21.626 1.00 90.06 205 CYS A O 1
ATOM 1723 N N . ASN A 1 206 ? 18.415 10.835 -21.518 1.00 90.81 206 ASN A N 1
ATOM 1724 C CA . ASN A 1 206 ? 18.732 11.032 -20.101 1.00 90.81 206 ASN A CA 1
ATOM 1725 C C . ASN A 1 206 ? 18.010 10.013 -19.209 1.00 90.81 206 ASN A C 1
ATOM 1727 O O . ASN A 1 206 ? 18.617 9.455 -18.298 1.00 90.81 206 ASN A O 1
ATOM 1731 N N . GLN A 1 207 ? 16.737 9.726 -19.497 1.00 92.12 207 GLN A N 1
ATOM 1732 C CA . GLN A 1 207 ? 15.974 8.690 -18.796 1.00 92.12 207 GLN A CA 1
ATOM 1733 C C . GLN A 1 207 ? 16.549 7.290 -19.040 1.00 92.12 207 GLN A C 1
ATOM 1735 O O . GLN A 1 207 ? 16.619 6.490 -18.109 1.00 92.12 207 GLN A O 1
ATOM 1740 N N . PHE A 1 208 ? 17.000 7.006 -20.265 1.00 92.56 208 PHE A N 1
ATOM 1741 C CA . PHE A 1 208 ? 17.720 5.780 -20.598 1.00 92.56 208 PHE A CA 1
ATOM 1742 C C . PHE A 1 208 ? 18.998 5.649 -19.769 1.00 92.56 208 PHE A C 1
ATOM 1744 O O . PHE A 1 208 ? 19.202 4.614 -19.146 1.00 92.56 208 PHE A O 1
ATOM 1751 N N . ILE A 1 209 ? 19.837 6.689 -19.736 1.00 90.56 209 ILE A N 1
ATOM 1752 C CA . ILE A 1 209 ? 21.115 6.677 -19.012 1.00 90.56 209 ILE A CA 1
ATOM 1753 C C . ILE A 1 209 ? 20.877 6.445 -17.517 1.00 90.56 209 ILE A C 1
ATOM 1755 O O . ILE A 1 209 ? 21.505 5.569 -16.923 1.00 90.56 209 ILE A O 1
ATOM 1759 N N . ASP A 1 210 ? 19.942 7.184 -16.917 1.00 91.06 210 ASP A N 1
ATOM 1760 C CA . ASP A 1 210 ? 19.598 7.030 -15.501 1.00 91.06 210 ASP A CA 1
ATOM 1761 C C . ASP A 1 210 ? 19.107 5.608 -15.186 1.00 91.06 210 ASP A C 1
ATOM 1763 O O . ASP A 1 210 ? 19.561 4.978 -14.230 1.00 91.06 210 ASP A O 1
ATOM 1767 N N . ALA A 1 211 ? 18.226 5.065 -16.029 1.00 89.06 211 ALA A N 1
ATOM 1768 C CA . ALA A 1 211 ? 17.726 3.705 -15.884 1.00 89.06 211 ALA A CA 1
ATOM 1769 C C . ALA A 1 211 ? 18.824 2.649 -16.090 1.00 89.06 211 ALA A C 1
ATOM 1771 O O . ALA A 1 211 ? 18.867 1.668 -15.352 1.00 89.06 211 ALA A O 1
ATOM 1772 N N . TRP A 1 212 ? 19.734 2.860 -17.043 1.00 88.50 212 TRP A N 1
ATOM 1773 C CA . TRP A 1 212 ? 20.841 1.955 -17.353 1.00 88.50 212 TRP A CA 1
ATOM 1774 C C . TRP A 1 212 ? 21.837 1.831 -16.199 1.00 88.50 212 TRP A C 1
ATOM 1776 O O . TRP A 1 212 ? 22.326 0.740 -15.924 1.00 88.50 212 TRP A O 1
ATOM 1786 N N . TYR A 1 213 ? 22.110 2.924 -15.485 1.00 87.69 213 TYR A N 1
ATOM 1787 C CA . TYR A 1 213 ? 22.985 2.883 -14.310 1.00 87.69 213 TYR A CA 1
ATOM 1788 C C . TYR A 1 213 ? 22.299 2.336 -13.054 1.00 87.69 213 TYR A C 1
ATOM 1790 O O . TYR A 1 213 ? 22.976 1.827 -12.163 1.00 87.69 213 TYR A O 1
ATOM 1798 N N . LYS A 1 214 ? 20.970 2.440 -12.960 1.00 86.12 214 LYS A N 1
ATOM 1799 C CA . LYS A 1 214 ? 20.201 1.983 -11.791 1.00 86.12 214 LYS A CA 1
ATOM 1800 C C . LYS A 1 214 ? 19.693 0.550 -11.901 1.00 86.12 214 LYS A C 1
ATOM 1802 O O . LYS A 1 214 ? 19.338 -0.034 -10.876 1.00 86.12 214 LYS A O 1
ATOM 1807 N N . ILE A 1 215 ? 19.616 -0.008 -13.109 1.00 85.56 215 ILE A N 1
ATOM 1808 C CA . ILE A 1 215 ? 19.138 -1.372 -13.308 1.00 85.56 215 ILE A CA 1
ATOM 1809 C C . ILE A 1 215 ? 20.160 -2.381 -12.777 1.00 85.56 215 ILE A C 1
ATOM 1811 O O . ILE A 1 215 ? 21.342 -2.345 -13.109 1.00 85.56 215 ILE A O 1
ATOM 1815 N N . ASN A 1 216 ? 19.697 -3.316 -11.956 1.00 81.44 216 ASN A N 1
ATOM 1816 C CA . ASN A 1 216 ? 20.504 -4.417 -11.447 1.00 81.44 216 ASN A CA 1
ATOM 1817 C C . ASN A 1 216 ? 20.068 -5.722 -12.120 1.00 81.44 216 ASN A C 1
ATOM 1819 O O . ASN A 1 216 ? 18.987 -6.241 -11.848 1.00 81.44 216 ASN A O 1
ATOM 1823 N N . LEU A 1 217 ? 20.884 -6.252 -13.028 1.00 72.38 217 LEU A N 1
ATOM 1824 C CA . LEU A 1 217 ? 20.580 -7.480 -13.758 1.00 72.38 217 LEU A CA 1
ATOM 1825 C C . LEU A 1 217 ? 21.452 -8.620 -13.226 1.00 72.38 217 LEU A C 1
ATOM 1827 O O . LEU A 1 217 ? 22.604 -8.770 -13.619 1.00 72.38 217 LEU A O 1
ATOM 1831 N N . SER A 1 218 ? 20.885 -9.459 -12.356 1.00 66.50 218 SER A N 1
ATOM 1832 C CA . SER A 1 218 ? 21.571 -10.640 -11.807 1.00 66.50 218 SER A CA 1
ATOM 1833 C C . SER A 1 218 ? 21.827 -11.735 -12.852 1.00 66.50 218 SER A C 1
ATOM 1835 O O . SER A 1 218 ? 22.716 -12.566 -12.679 1.00 66.50 218 SER A O 1
ATOM 1837 N N . SER A 1 219 ? 21.082 -11.735 -13.965 1.00 58.84 219 SER A N 1
ATOM 1838 C CA . SER A 1 219 ? 21.378 -12.569 -15.131 1.00 58.84 219 SER A CA 1
ATOM 1839 C C . SER A 1 219 ? 20.956 -11.877 -16.430 1.00 58.84 219 SER A C 1
ATOM 1841 O O . SER A 1 219 ? 19.772 -11.705 -16.708 1.00 58.84 219 SER A O 1
ATOM 1843 N N . VAL A 1 220 ? 21.933 -11.487 -17.250 1.00 54.94 220 VAL A N 1
ATOM 1844 C CA . VAL A 1 220 ? 21.702 -11.067 -18.638 1.00 54.94 220 VAL A CA 1
ATOM 1845 C C . VAL A 1 220 ? 22.098 -12.237 -19.521 1.00 54.94 220 VAL A C 1
ATOM 1847 O O . VAL A 1 220 ? 23.281 -12.500 -19.719 1.00 54.94 220 VAL A O 1
ATOM 1850 N N . ARG A 1 221 ? 21.117 -12.989 -20.022 1.00 53.62 221 ARG A N 1
ATOM 1851 C CA . ARG A 1 221 ? 21.379 -14.063 -20.984 1.00 53.62 221 ARG A CA 1
ATOM 1852 C C . ARG A 1 221 ? 20.860 -13.658 -22.357 1.00 53.62 221 ARG A C 1
ATOM 1854 O O . ARG A 1 221 ? 19.654 -13.676 -22.600 1.00 53.62 221 ARG A O 1
ATOM 1861 N N . LEU A 1 222 ? 21.777 -13.318 -23.260 1.00 44.25 222 LEU A N 1
ATOM 1862 C CA . LEU A 1 222 ? 21.461 -13.187 -24.682 1.00 44.25 222 LEU A CA 1
ATOM 1863 C C . LEU A 1 222 ? 20.970 -14.551 -25.205 1.00 44.25 222 LEU A C 1
ATOM 1865 O O . LEU A 1 222 ? 21.653 -15.557 -25.035 1.00 44.25 222 LEU A O 1
ATOM 1869 N N . GLY A 1 223 ? 19.785 -14.599 -25.822 1.00 51.50 223 GLY A N 1
ATOM 1870 C CA . GLY A 1 223 ? 19.299 -15.798 -26.521 1.00 51.50 223 GLY A CA 1
ATOM 1871 C C . GLY A 1 223 ? 18.599 -16.874 -25.676 1.00 51.50 223 GLY A C 1
ATOM 1872 O O . GLY A 1 223 ? 18.480 -18.005 -26.136 1.00 51.50 223 GLY A O 1
ATOM 1873 N N . CYS A 1 224 ? 18.093 -16.573 -24.475 1.00 47.31 224 CYS A N 1
ATOM 1874 C CA . CYS A 1 224 ? 17.317 -17.549 -23.691 1.00 47.31 224 CYS A CA 1
ATOM 1875 C C . CYS A 1 224 ? 15.891 -17.776 -24.222 1.00 47.31 224 CYS A C 1
ATOM 1877 O O . CYS A 1 224 ? 14.905 -17.408 -23.589 1.00 47.31 224 CYS A O 1
ATOM 1879 N N . GLN A 1 225 ? 15.777 -18.462 -25.358 1.00 44.06 225 GLN A N 1
ATOM 1880 C CA . GLN A 1 225 ? 14.671 -19.388 -25.576 1.00 44.06 225 GLN A CA 1
ATOM 1881 C C . GLN A 1 225 ? 15.057 -20.701 -24.893 1.00 44.06 225 GLN A C 1
ATOM 1883 O O . GLN A 1 225 ? 15.784 -21.512 -25.460 1.00 44.06 225 GLN A O 1
ATOM 1888 N N . ALA A 1 226 ? 14.604 -20.921 -23.658 1.00 46.44 226 ALA A N 1
ATOM 1889 C CA . ALA A 1 226 ? 14.544 -22.294 -23.172 1.00 46.44 226 ALA A CA 1
ATOM 1890 C C . ALA A 1 226 ? 13.544 -23.029 -24.085 1.00 46.44 226 ALA A C 1
ATOM 1892 O O . ALA A 1 226 ? 12.423 -22.528 -24.245 1.00 46.44 226 ALA A O 1
ATOM 1893 N N . PRO A 1 227 ? 13.918 -24.144 -24.743 1.00 43.19 227 PRO A N 1
ATOM 1894 C CA . PRO A 1 227 ? 12.972 -24.890 -25.553 1.00 43.19 227 PRO A CA 1
ATOM 1895 C C . PRO A 1 227 ? 11.797 -25.264 -24.656 1.00 43.19 227 PRO A C 1
ATOM 1897 O O . PRO A 1 227 ? 11.967 -25.850 -23.589 1.00 43.19 227 PRO A O 1
ATOM 1900 N N . LYS A 1 228 ? 10.600 -24.858 -25.081 1.00 44.03 228 LYS A N 1
ATOM 1901 C CA . LYS A 1 228 ? 9.375 -24.953 -24.279 1.00 44.03 228 LYS A CA 1
ATOM 1902 C C . LYS A 1 228 ? 9.010 -26.408 -23.937 1.00 44.03 228 LYS A C 1
ATOM 1904 O O . LYS A 1 228 ? 8.186 -26.614 -23.057 1.00 44.03 228 LYS A O 1
ATOM 1909 N N . PHE A 1 229 ? 9.644 -27.387 -24.595 1.00 37.81 229 PHE A N 1
ATOM 1910 C CA . PHE A 1 229 ? 9.488 -28.821 -24.363 1.00 37.81 229 PHE A CA 1
ATOM 1911 C C . PHE A 1 229 ? 10.794 -29.568 -24.684 1.00 37.81 229 PHE A C 1
ATOM 1913 O O . PHE A 1 229 ? 11.369 -29.376 -25.758 1.00 37.81 229 PHE A O 1
ATOM 1920 N N . VAL A 1 230 ? 11.241 -30.426 -23.764 1.00 43.53 230 VAL A N 1
ATOM 1921 C CA . VAL A 1 230 ? 12.204 -31.503 -24.044 1.00 43.53 230 VAL A CA 1
ATOM 1922 C C . VAL A 1 230 ? 11.408 -32.620 -24.726 1.00 43.53 230 VAL A C 1
ATOM 1924 O O . VAL A 1 230 ? 10.351 -32.989 -24.215 1.00 43.53 230 VAL A O 1
ATOM 1927 N N . ARG A 1 231 ? 11.850 -33.082 -25.901 1.00 37.94 231 ARG A N 1
ATOM 1928 C CA . ARG A 1 231 ? 11.315 -34.306 -26.518 1.00 37.94 231 ARG A CA 1
ATOM 1929 C C . ARG A 1 231 ? 11.861 -35.529 -25.804 1.00 37.94 231 ARG A C 1
ATOM 1931 O O . ARG A 1 231 ? 13.074 -35.503 -25.503 1.00 37.94 231 ARG A O 1
#

Radius of gyration: 32.92 Å; chains: 1; bounding box: 67×63×94 Å

Sequence (231 aa):
RQHFDRDCAYMEGVSTEPEQYHIWIFKLINHMFDNTIATVGILNTNENVVKIEQSIEQRIIFPHVESIINEIGNYRKAYVDFVQKFDAEISLSNYIDELRQNDERYPLLPYFNVSRILTTNPLEEFRVKMQNLPFADAIYPLTTFVLKRLNDYANIRYLYPIMEFSKYLISKYNHRIQRNDAAILTIEEALQKEDVDSQTMRVLCNQFIDAWYKINLSSVRLGCQAPKFVR

Foldseek 3Di:
DVVVVVVLVVQCVLDLHRPLSVVLVVVLVVQVPPPPLVPQPDPPDPVSVVVSVVCSCVRRNVVCPVCVPVSSVVSVVVVVVVCVVPDPDDPCCVVCVLVVPPCVVCVCVVLVPDSPPPDPDVLVVNLVVLVPDVPSCVVPVPVVVCSVCVVVVVLVVLVVLQVVLVVVCCVVDVPPDDPVRVVPDDLVNVLPPPDPCSVVNVVSVVSNVVSVVPHDDPDDDDPPPPPPDDD

pLDDT: mean 70.46, std 12.78, range [37.81, 92.56]

Secondary structure (DSSP, 8-state):
-HHHHHHHHHHHHHSSSTTTHHHHHHHHHHHHTSTTS-----S-SHHHHHHHHHHHIIIIIHHHHTTHHHHHHHHHHHHHHHHHHH-S--TTHHHHHTTS--TTT-TTGGGTS------S-HHHHHHHHHHTSTTHHHHSHHHHHHHHTHHHHHTGGGHHHHHHHHHHHHHHHTTTS-HHHHTT--HHHHHHS--TTHHHHHHHHHHHHHHHHH---S---TT----S---